Protein AF-A0A3E0PDV6-F1 (afdb_monomer)

Radius of gyration: 25.39 Å; Cα contacts (8 Å, |Δi|>4): 359; chains: 1; bounding box: 74×59×77 Å

Structure (mmCIF, N/CA/C/O backbone):
data_AF-A0A3E0PDV6-F1
#
_entry.id   AF-A0A3E0PDV6-F1
#
loop_
_atom_site.group_PDB
_atom_site.id
_atom_site.type_symbol
_atom_site.label_atom_id
_atom_site.label_alt_id
_atom_site.label_comp_id
_atom_site.label_asym_id
_atom_site.label_entity_id
_atom_site.label_seq_id
_atom_site.pdbx_PDB_ins_code
_atom_site.Cartn_x
_atom_site.Cartn_y
_atom_site.Cartn_z
_atom_site.occupancy
_atom_site.B_iso_or_equiv
_atom_site.auth_seq_id
_atom_site.auth_comp_id
_atom_site.auth_asym_id
_atom_site.auth_atom_id
_atom_site.pdbx_PDB_model_num
ATOM 1 N N . MET A 1 1 ? 24.363 -28.523 -44.053 1.00 37.50 1 MET A N 1
ATOM 2 C CA . MET A 1 1 ? 24.479 -27.066 -43.837 1.00 37.50 1 MET A CA 1
ATOM 3 C C . MET A 1 1 ? 23.211 -26.602 -43.142 1.00 37.50 1 MET A C 1
ATOM 5 O O . MET A 1 1 ? 22.196 -26.445 -43.802 1.00 37.50 1 MET A O 1
ATOM 9 N N . GLY A 1 2 ? 23.237 -26.510 -41.812 1.00 40.78 2 GLY A N 1
ATOM 10 C CA . GLY A 1 2 ? 22.148 -25.909 -41.043 1.00 40.78 2 GLY A CA 1
ATOM 11 C C . GLY A 1 2 ? 22.414 -24.416 -40.926 1.00 40.78 2 GLY A C 1
ATOM 12 O O . GLY A 1 2 ? 23.461 -24.029 -40.413 1.00 40.78 2 GLY A O 1
ATOM 13 N N . VAL A 1 3 ? 21.517 -23.587 -41.453 1.00 41.59 3 VAL A N 1
ATOM 14 C CA . VAL A 1 3 ? 21.602 -22.135 -41.288 1.00 41.59 3 VAL A CA 1
ATOM 15 C C . VAL A 1 3 ? 21.018 -21.798 -39.919 1.00 41.59 3 VAL A C 1
ATOM 17 O O . VAL A 1 3 ? 19.822 -21.957 -39.690 1.00 41.59 3 VAL A O 1
ATOM 20 N N . VAL A 1 4 ? 21.876 -21.353 -39.003 1.00 45.12 4 VAL A N 1
ATOM 21 C CA . VAL A 1 4 ? 21.478 -20.746 -37.729 1.00 45.12 4 VAL A CA 1
ATOM 22 C C . VAL A 1 4 ? 20.927 -19.351 -38.038 1.00 45.12 4 VAL A C 1
ATOM 24 O O . VAL A 1 4 ? 21.677 -18.383 -38.123 1.00 45.12 4 VAL A O 1
ATOM 27 N N . VAL A 1 5 ? 19.614 -19.245 -38.247 1.00 45.41 5 VAL A N 1
ATOM 28 C CA . VAL A 1 5 ? 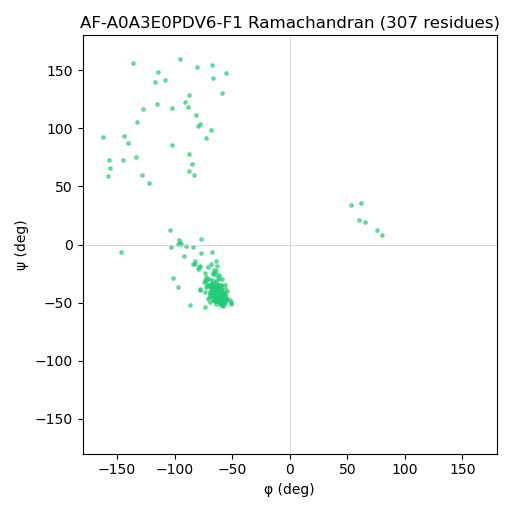18.889 -17.965 -38.275 1.00 45.41 5 VAL A CA 1
ATOM 29 C C . VAL A 1 5 ? 18.179 -17.822 -36.932 1.00 45.41 5 VAL A C 1
ATOM 31 O O . VAL A 1 5 ? 17.043 -18.249 -36.779 1.00 45.41 5 VAL A O 1
ATOM 34 N N . GLY A 1 6 ? 18.875 -17.299 -35.921 1.00 44.28 6 GLY A N 1
ATOM 35 C CA . GLY A 1 6 ? 18.289 -17.122 -34.582 1.00 44.28 6 GLY A CA 1
ATOM 36 C C . GLY A 1 6 ? 18.781 -15.910 -33.786 1.00 44.28 6 GLY A C 1
ATOM 37 O O . GLY A 1 6 ? 18.238 -15.635 -32.725 1.00 44.28 6 GLY A O 1
ATOM 38 N N . GLY A 1 7 ? 19.790 -15.169 -34.265 1.00 52.00 7 GLY A N 1
ATOM 39 C CA . GLY A 1 7 ? 20.396 -14.066 -33.500 1.00 52.00 7 GLY A CA 1
ATOM 40 C C . GLY A 1 7 ? 19.959 -12.651 -33.903 1.00 52.00 7 GLY A C 1
ATOM 41 O O . GLY A 1 7 ? 19.960 -11.751 -33.069 1.00 52.00 7 GLY A O 1
ATOM 42 N N . SER A 1 8 ? 19.584 -12.426 -35.167 1.00 56.41 8 SER A N 1
ATOM 43 C CA . SER A 1 8 ? 19.379 -11.069 -35.706 1.00 56.41 8 SER A CA 1
ATOM 44 C C . SER A 1 8 ? 18.046 -10.432 -35.299 1.00 56.41 8 SER A C 1
ATOM 46 O O . SER A 1 8 ? 18.023 -9.246 -34.975 1.00 56.41 8 SER A O 1
ATOM 48 N N . CYS A 1 9 ? 16.954 -11.203 -35.249 1.00 61.97 9 CYS A N 1
ATOM 49 C CA . CYS A 1 9 ? 15.646 -10.702 -34.806 1.00 61.97 9 CYS A CA 1
ATOM 50 C C . CYS A 1 9 ? 15.647 -10.328 -33.314 1.00 61.97 9 CYS A C 1
ATOM 52 O O . CYS A 1 9 ? 15.066 -9.317 -32.936 1.00 61.97 9 CYS A O 1
ATOM 54 N N . THR A 1 10 ? 16.363 -11.081 -32.476 1.00 76.12 10 THR A N 1
ATOM 55 C CA . THR A 1 10 ? 16.416 -10.855 -31.022 1.00 76.12 10 THR A CA 1
ATOM 56 C C . THR A 1 10 ? 17.161 -9.568 -30.658 1.00 76.12 10 THR A C 1
ATOM 58 O O . THR A 1 10 ? 16.714 -8.814 -29.795 1.00 76.12 10 THR A O 1
ATOM 61 N N . ILE A 1 11 ? 18.271 -9.268 -31.343 1.00 83.94 11 ILE A N 1
ATOM 62 C CA . ILE A 1 11 ? 19.031 -8.027 -31.119 1.00 83.94 11 ILE A CA 1
ATOM 63 C C . ILE A 1 11 ? 18.247 -6.816 -31.633 1.00 83.94 11 ILE A C 1
ATOM 65 O O . ILE A 1 11 ? 18.146 -5.816 -30.925 1.00 83.94 11 ILE A O 1
ATOM 69 N N . TYR A 1 12 ? 17.662 -6.911 -32.832 1.00 87.38 12 TYR A N 1
ATOM 70 C CA . TYR A 1 12 ? 16.844 -5.835 -33.394 1.00 87.38 12 TYR A CA 1
ATOM 71 C C . TYR A 1 12 ? 15.667 -5.482 -32.477 1.00 87.38 12 TYR A C 1
ATOM 73 O O . TYR A 1 12 ? 15.499 -4.314 -32.127 1.00 87.38 12 TYR A O 1
ATOM 81 N N . ASN A 1 13 ? 14.914 -6.486 -32.017 1.00 88.12 13 ASN A N 1
ATOM 82 C CA . ASN A 1 13 ? 13.779 -6.284 -31.118 1.00 88.12 13 ASN A CA 1
ATOM 83 C C . ASN A 1 13 ? 14.205 -5.592 -29.822 1.00 88.12 13 ASN A C 1
ATOM 85 O O . ASN A 1 13 ? 13.567 -4.631 -29.405 1.00 88.12 13 ASN A O 1
ATOM 89 N N . ARG A 1 14 ? 15.329 -6.007 -29.223 1.00 88.00 14 ARG A N 1
ATOM 90 C CA . ARG A 1 14 ? 15.852 -5.365 -28.009 1.00 88.00 14 ARG A CA 1
ATOM 91 C C . ARG A 1 14 ? 16.237 -3.902 -28.242 1.00 88.00 14 ARG A C 1
ATOM 93 O O . ARG A 1 14 ? 15.921 -3.046 -27.418 1.00 88.00 14 ARG A O 1
ATOM 100 N N . VAL A 1 15 ? 16.905 -3.602 -29.356 1.00 91.94 15 VAL A N 1
ATOM 101 C CA . VAL A 1 15 ? 17.292 -2.226 -29.708 1.00 91.94 15 VAL A CA 1
ATOM 102 C C . VAL A 1 15 ? 16.055 -1.353 -29.918 1.00 91.94 15 VAL A C 1
ATOM 104 O O . VAL A 1 15 ? 16.000 -0.238 -29.398 1.00 91.94 15 VAL A O 1
ATOM 107 N N . MET A 1 16 ? 15.044 -1.862 -30.623 1.00 94.25 16 MET A N 1
ATOM 108 C CA . MET A 1 16 ? 13.801 -1.130 -30.868 1.00 94.25 16 MET A CA 1
ATOM 109 C C . MET A 1 16 ? 12.968 -0.946 -29.596 1.00 94.25 16 MET A C 1
ATOM 111 O O . MET A 1 16 ? 12.490 0.163 -29.354 1.00 94.25 16 MET A O 1
ATOM 115 N N . ALA A 1 17 ? 12.865 -1.974 -28.746 1.00 93.69 17 ALA A N 1
ATOM 116 C CA . ALA A 1 17 ? 12.234 -1.878 -27.431 1.00 93.69 17 ALA A CA 1
ATOM 117 C C . ALA A 1 17 ? 12.893 -0.781 -26.590 1.00 93.69 17 ALA A C 1
ATOM 119 O O . ALA A 1 17 ? 12.213 0.110 -26.085 1.00 93.69 17 ALA A O 1
ATOM 120 N N . ARG A 1 18 ? 14.231 -0.779 -26.514 1.00 95.00 18 ARG A N 1
ATOM 121 C CA . ARG A 1 18 ? 14.989 0.235 -25.773 1.00 95.00 18 ARG A CA 1
ATOM 122 C C . ARG A 1 18 ? 14.792 1.637 -26.339 1.00 95.00 18 ARG A C 1
ATOM 124 O O . ARG A 1 18 ? 14.603 2.574 -25.569 1.00 95.00 18 ARG A O 1
ATOM 131 N N . LYS A 1 19 ? 14.829 1.792 -27.665 1.00 96.56 19 LYS A N 1
ATOM 132 C CA . LYS A 1 19 ? 14.595 3.085 -28.320 1.00 96.56 19 LYS A CA 1
ATOM 133 C C . LYS A 1 19 ? 13.218 3.637 -27.952 1.00 96.56 19 LYS A C 1
ATOM 135 O O . LYS A 1 19 ? 13.122 4.767 -27.486 1.00 96.56 19 LYS A O 1
ATOM 140 N N . ASN A 1 20 ? 12.174 2.828 -28.116 1.00 97.69 20 ASN A N 1
ATOM 141 C CA . ASN A 1 20 ? 10.807 3.236 -27.810 1.00 97.69 20 ASN A CA 1
ATOM 142 C C . ASN A 1 20 ? 10.592 3.493 -26.312 1.00 97.69 20 ASN A C 1
ATOM 144 O O . ASN A 1 20 ? 9.888 4.434 -25.961 1.00 97.69 20 ASN A O 1
ATOM 148 N N . LEU A 1 21 ? 11.239 2.723 -25.432 1.00 97.56 21 LEU A N 1
ATOM 149 C CA . LEU A 1 21 ? 11.242 2.973 -23.990 1.00 97.56 21 LEU A CA 1
ATOM 150 C C . LEU A 1 21 ? 11.830 4.351 -23.656 1.00 97.56 21 LEU A C 1
ATOM 152 O O . LEU A 1 21 ? 11.213 5.119 -22.922 1.00 97.56 21 LEU A O 1
ATOM 156 N N . VAL A 1 22 ? 13.006 4.676 -24.200 1.00 97.75 22 VAL A N 1
ATOM 157 C CA . VAL A 1 22 ? 13.684 5.957 -23.944 1.00 97.75 22 VAL A CA 1
ATOM 158 C C . VAL A 1 22 ? 12.878 7.128 -24.510 1.00 97.75 22 VAL A C 1
ATOM 160 O O . VAL A 1 22 ? 12.626 8.103 -23.800 1.00 97.75 22 VAL A O 1
ATOM 163 N N . ASP A 1 23 ? 12.429 7.023 -25.763 1.00 98.31 23 ASP A N 1
ATOM 164 C CA . ASP A 1 23 ? 11.598 8.048 -26.399 1.00 98.31 23 ASP A CA 1
ATOM 165 C C . ASP A 1 23 ? 10.274 8.239 -25.636 1.00 98.31 23 ASP A C 1
ATOM 167 O O . ASP A 1 23 ? 9.838 9.373 -25.421 1.00 98.31 23 ASP A O 1
ATOM 171 N N . GLY A 1 24 ? 9.655 7.142 -25.186 1.00 98.31 24 GLY A N 1
ATOM 172 C CA . GLY A 1 24 ? 8.423 7.156 -24.402 1.00 98.31 24 GLY A CA 1
ATOM 173 C C . GLY A 1 24 ? 8.609 7.809 -23.036 1.00 98.31 24 GLY A C 1
ATOM 174 O O . GLY A 1 24 ? 7.780 8.622 -22.632 1.00 98.31 24 GLY A O 1
ATOM 175 N N . ALA A 1 25 ? 9.716 7.523 -22.343 1.00 97.94 25 ALA A N 1
ATOM 176 C CA . ALA A 1 25 ? 10.038 8.132 -21.053 1.00 97.94 25 ALA A CA 1
ATOM 177 C C . ALA A 1 25 ? 10.212 9.652 -21.169 1.00 97.94 25 ALA A C 1
ATOM 179 O O . ALA A 1 25 ? 9.686 10.398 -20.342 1.00 97.94 25 ALA A O 1
ATOM 180 N N . ARG A 1 26 ? 10.871 10.123 -22.236 1.00 98.25 26 ARG A N 1
ATOM 181 C CA . ARG A 1 26 ? 10.959 11.557 -22.541 1.00 98.25 26 ARG A CA 1
ATOM 182 C C . ARG A 1 26 ? 9.573 12.168 -22.764 1.00 98.25 26 ARG A C 1
ATOM 184 O O . ARG A 1 26 ? 9.232 13.139 -22.097 1.00 98.25 26 ARG A O 1
ATOM 191 N N . ALA A 1 27 ? 8.752 11.565 -23.626 1.00 98.31 27 ALA A N 1
ATOM 192 C CA . ALA A 1 27 ? 7.394 12.047 -23.889 1.00 98.31 27 ALA A CA 1
ATOM 193 C C . ALA A 1 27 ? 6.522 12.072 -22.617 1.00 98.31 27 ALA A C 1
ATOM 195 O O . ALA A 1 27 ? 5.747 13.006 -22.412 1.00 98.31 27 ALA A O 1
ATOM 196 N N . TYR A 1 28 ? 6.663 11.075 -21.737 1.00 97.44 28 TYR A N 1
ATOM 197 C CA . TYR A 1 28 ? 5.969 11.023 -20.449 1.00 97.44 28 TYR A CA 1
ATOM 198 C C . TYR A 1 28 ? 6.382 12.184 -19.535 1.00 97.44 28 TYR A C 1
ATOM 200 O O . TYR A 1 28 ? 5.516 12.870 -18.990 1.00 97.44 28 TYR A O 1
ATOM 208 N N . ASN A 1 29 ? 7.686 12.449 -19.411 1.00 95.69 29 ASN A N 1
ATOM 209 C CA . ASN A 1 29 ? 8.211 13.562 -18.612 1.00 95.69 29 ASN A CA 1
ATOM 210 C C . ASN A 1 29 ? 7.753 14.927 -19.153 1.00 95.69 29 ASN A C 1
ATOM 212 O O . ASN A 1 29 ? 7.438 15.830 -18.382 1.00 95.69 29 ASN A O 1
ATOM 216 N N . GLU A 1 30 ? 7.620 15.048 -20.475 1.00 97.00 30 GLU A N 1
ATOM 217 C CA . GLU A 1 30 ? 7.056 16.216 -21.165 1.00 97.00 30 GLU A CA 1
ATOM 218 C C . GLU A 1 30 ? 5.514 16.284 -21.101 1.00 97.00 30 GLU A C 1
ATOM 220 O O . GLU A 1 30 ? 4.901 17.164 -21.706 1.00 97.00 30 GLU A O 1
ATOM 225 N N . ARG A 1 31 ? 4.862 15.370 -20.364 1.00 95.25 31 ARG A N 1
ATOM 226 C CA . ARG A 1 31 ? 3.397 15.246 -20.213 1.00 95.25 31 ARG A CA 1
ATOM 227 C C . ARG A 1 31 ? 2.645 14.998 -21.525 1.00 95.25 31 ARG A C 1
ATOM 229 O O . ARG A 1 31 ? 1.431 15.196 -21.602 1.00 95.25 31 ARG A O 1
ATOM 236 N N . GLN A 1 32 ? 3.328 14.502 -22.551 1.00 97.31 32 GLN A N 1
ATOM 237 C CA . GLN A 1 32 ? 2.734 14.089 -23.822 1.00 97.31 32 GLN A CA 1
ATOM 238 C C . GLN A 1 32 ? 2.182 12.660 -23.713 1.00 97.31 32 GLN A C 1
ATOM 240 O O . GLN A 1 32 ? 2.605 11.756 -24.433 1.00 97.31 32 GLN A O 1
ATOM 245 N N . PHE A 1 33 ? 1.227 12.436 -22.802 1.00 96.25 33 PHE A N 1
ATOM 246 C CA . PHE A 1 33 ? 0.728 11.092 -22.478 1.00 96.25 33 PHE A CA 1
ATOM 247 C C . PHE A 1 33 ? 0.228 10.279 -23.685 1.00 96.25 33 PHE A C 1
ATOM 249 O O . PHE A 1 33 ? 0.565 9.099 -23.744 1.00 96.25 33 PHE A O 1
ATOM 256 N N . PRO A 1 34 ? -0.484 10.850 -24.682 1.00 97.12 34 PRO A N 1
ATOM 257 C CA . PRO A 1 34 ? -0.856 10.092 -25.878 1.00 97.12 34 PRO A CA 1
ATOM 258 C C . PRO A 1 34 ? 0.357 9.575 -26.660 1.00 97.12 34 PRO A C 1
ATOM 260 O O . PRO A 1 34 ? 0.349 8.440 -27.130 1.00 97.12 34 PRO A O 1
ATOM 263 N N . LYS A 1 35 ? 1.421 10.385 -26.767 1.00 98.25 35 LYS A N 1
ATOM 264 C CA . LYS A 1 35 ? 2.636 9.983 -27.481 1.00 98.25 35 LYS A CA 1
ATOM 265 C C . LYS A 1 35 ? 3.446 8.964 -26.687 1.00 98.25 35 LYS A C 1
ATOM 267 O O . LYS A 1 35 ? 3.943 7.998 -27.259 1.00 98.25 35 LYS A O 1
ATOM 272 N N . ALA A 1 36 ? 3.551 9.166 -25.376 1.00 98.56 36 ALA A N 1
ATOM 273 C CA . ALA A 1 36 ? 4.186 8.217 -24.472 1.00 98.56 36 ALA A CA 1
ATOM 274 C C . ALA A 1 36 ? 3.491 6.848 -24.527 1.00 98.56 36 ALA A C 1
ATOM 276 O O . ALA A 1 36 ? 4.163 5.829 -24.642 1.00 98.56 36 ALA A O 1
ATOM 277 N N . GLU A 1 37 ? 2.153 6.820 -24.528 1.00 98.38 37 GLU A N 1
ATOM 278 C CA . GLU A 1 37 ? 1.373 5.584 -24.627 1.00 98.38 37 GLU A CA 1
ATOM 279 C C . GLU A 1 37 ? 1.677 4.829 -25.927 1.00 98.38 37 GLU A C 1
ATOM 281 O O . GLU A 1 37 ? 1.984 3.640 -25.875 1.00 98.38 37 GLU A O 1
ATOM 286 N N . GLU A 1 38 ? 1.653 5.510 -27.079 1.00 98.50 38 GLU A N 1
ATOM 287 C CA . GLU A 1 38 ? 2.002 4.922 -28.383 1.00 98.50 38 GLU A CA 1
ATOM 288 C C . GLU A 1 38 ? 3.401 4.283 -28.355 1.00 98.50 38 GLU A C 1
ATOM 290 O O . GLU A 1 38 ? 3.579 3.137 -28.768 1.00 98.50 38 GLU A O 1
ATOM 295 N N . LEU A 1 39 ? 4.387 5.004 -27.815 1.00 98.62 39 LEU A N 1
ATOM 296 C CA . LEU A 1 39 ? 5.772 4.545 -27.737 1.00 98.62 39 LEU A CA 1
ATOM 297 C C . LEU A 1 39 ? 5.932 3.356 -26.786 1.00 98.62 39 LEU A C 1
ATOM 299 O O . LEU A 1 39 ? 6.580 2.375 -27.147 1.00 98.62 39 LEU A O 1
ATOM 303 N N . PHE A 1 40 ? 5.317 3.386 -25.603 1.00 98.56 40 PHE A N 1
ATOM 304 C CA . PHE A 1 40 ? 5.402 2.263 -24.671 1.00 98.56 40 PHE A CA 1
ATOM 305 C C . PHE A 1 40 ? 4.656 1.027 -25.176 1.00 98.56 40 PHE A C 1
ATOM 307 O O . PHE A 1 40 ? 5.159 -0.081 -25.000 1.00 98.56 40 PHE A O 1
ATOM 314 N N . ARG A 1 41 ? 3.517 1.182 -25.868 1.00 98.19 41 ARG A N 1
ATOM 315 C CA . ARG A 1 41 ? 2.853 0.060 -26.555 1.00 98.19 41 ARG A CA 1
ATOM 316 C C . ARG A 1 41 ? 3.774 -0.560 -27.599 1.00 98.19 41 ARG A C 1
ATOM 318 O O . ARG A 1 41 ? 3.998 -1.766 -27.558 1.00 98.19 41 ARG A O 1
ATOM 325 N N . ALA A 1 42 ? 4.383 0.265 -28.449 1.00 97.62 42 ALA A N 1
ATOM 326 C CA . ALA A 1 42 ? 5.337 -0.210 -29.443 1.00 97.62 42 ALA A CA 1
ATOM 327 C C . ALA A 1 42 ? 6.558 -0.890 -28.798 1.00 97.62 42 ALA A C 1
ATOM 329 O O . ALA A 1 42 ? 7.064 -1.867 -29.331 1.00 97.62 42 ALA A O 1
ATOM 330 N N . ALA A 1 43 ? 7.049 -0.407 -27.653 1.00 97.00 43 ALA A N 1
ATOM 331 C CA . ALA A 1 43 ? 8.137 -1.058 -26.920 1.00 97.00 43 ALA A CA 1
ATOM 332 C C . ALA A 1 43 ? 7.732 -2.445 -26.388 1.00 97.00 43 ALA A C 1
ATOM 334 O O . ALA A 1 43 ? 8.489 -3.403 -26.535 1.00 97.00 43 ALA A O 1
ATOM 335 N N . VAL A 1 44 ? 6.525 -2.558 -25.824 1.00 96.62 44 VAL A N 1
ATOM 336 C CA . VAL A 1 44 ? 5.959 -3.818 -25.317 1.00 96.62 44 VAL A CA 1
ATOM 337 C C . VAL A 1 44 ? 5.729 -4.837 -26.438 1.00 96.62 44 VAL A C 1
ATOM 339 O O . VAL A 1 44 ? 5.903 -6.030 -26.214 1.00 96.62 44 VAL A O 1
ATOM 342 N N . GLU A 1 45 ? 5.397 -4.409 -27.657 1.00 95.81 45 GLU A N 1
ATOM 343 C CA . GLU A 1 45 ? 5.227 -5.321 -28.798 1.00 95.81 45 GLU A CA 1
ATOM 344 C C . GLU A 1 45 ? 6.505 -6.096 -29.159 1.00 95.81 45 GLU A C 1
ATOM 346 O O . GLU A 1 45 ? 6.412 -7.237 -29.616 1.00 95.81 45 GLU A O 1
ATOM 351 N N . TYR A 1 46 ? 7.687 -5.517 -28.918 1.00 93.31 46 TYR A N 1
ATOM 352 C CA . TYR A 1 46 ? 8.974 -6.174 -29.169 1.00 93.31 46 TYR A CA 1
ATOM 353 C C . TYR A 1 46 ? 9.379 -7.182 -28.078 1.00 93.31 46 TYR A C 1
ATOM 355 O O . TYR A 1 46 ? 10.223 -8.040 -28.342 1.00 93.31 46 TYR A O 1
ATOM 363 N N . ASP A 1 47 ? 8.790 -7.094 -26.881 1.00 89.75 47 ASP A N 1
ATOM 364 C CA . ASP A 1 47 ? 9.000 -8.012 -25.752 1.00 89.75 47 ASP A CA 1
ATOM 365 C C . ASP A 1 47 ? 7.690 -8.201 -24.970 1.00 89.75 47 ASP A C 1
ATOM 367 O O . ASP A 1 47 ? 7.494 -7.687 -23.864 1.00 89.75 47 ASP A O 1
ATOM 371 N N . GLN A 1 48 ? 6.761 -8.938 -25.586 1.00 88.62 48 GLN A N 1
ATOM 372 C CA . GLN A 1 48 ? 5.411 -9.128 -25.054 1.00 88.62 48 GLN A CA 1
ATOM 373 C C . GLN A 1 48 ? 5.386 -9.908 -23.740 1.00 88.62 48 GLN A C 1
ATOM 375 O O . GLN A 1 48 ? 4.433 -9.776 -22.980 1.00 88.62 48 GLN A O 1
ATOM 380 N N . GLU A 1 49 ? 6.411 -10.691 -23.431 1.00 86.06 49 GLU A N 1
ATOM 381 C CA . GLU A 1 49 ? 6.471 -11.420 -22.161 1.00 86.06 49 GLU A CA 1
ATOM 382 C C . GLU A 1 49 ? 7.192 -10.613 -21.073 1.00 86.06 49 GLU A C 1
ATOM 384 O O . GLU A 1 49 ? 7.147 -10.977 -19.903 1.00 86.06 49 GLU A O 1
ATOM 389 N N . GLY A 1 50 ? 7.841 -9.494 -21.422 1.00 85.06 50 GLY A N 1
ATOM 390 C CA . GLY A 1 50 ? 8.689 -8.763 -20.483 1.00 85.06 50 GLY A CA 1
ATOM 391 C C . GLY A 1 50 ? 9.871 -9.614 -20.008 1.00 85.06 50 GLY A C 1
ATOM 392 O O . GLY A 1 50 ? 10.274 -9.544 -18.846 1.00 85.06 50 GLY A O 1
ATOM 393 N N . ALA A 1 51 ? 10.428 -10.451 -20.883 1.00 85.94 51 ALA A N 1
ATOM 394 C CA . ALA A 1 51 ? 11.550 -11.315 -20.527 1.00 85.94 51 ALA A CA 1
ATOM 395 C C . ALA A 1 51 ? 12.823 -10.494 -20.246 1.00 85.94 51 ALA A C 1
ATOM 397 O O . ALA A 1 51 ? 13.657 -10.864 -19.414 1.00 85.94 51 ALA A O 1
ATOM 398 N N . THR A 1 52 ? 12.963 -9.344 -20.905 1.00 89.50 52 THR A N 1
ATOM 399 C CA . THR A 1 52 ? 14.088 -8.420 -20.740 1.00 89.50 52 THR A CA 1
ATOM 400 C C . THR A 1 52 ? 13.774 -7.310 -19.741 1.00 89.50 52 THR A C 1
ATOM 402 O O . THR A 1 52 ? 12.614 -6.980 -19.482 1.00 89.50 52 THR A O 1
ATOM 405 N N . PHE A 1 53 ? 14.822 -6.686 -19.197 1.00 88.50 53 PHE A N 1
ATOM 406 C CA . PHE A 1 53 ? 14.674 -5.494 -18.360 1.00 88.50 53 PHE A CA 1
ATOM 407 C C . PHE A 1 53 ? 13.935 -4.377 -19.111 1.00 88.50 53 PHE A C 1
ATOM 409 O O . PHE A 1 53 ? 13.039 -3.739 -18.557 1.00 88.50 53 PHE A O 1
ATOM 416 N N . GLU A 1 54 ? 14.270 -4.174 -20.388 1.00 91.88 54 GLU A N 1
ATOM 417 C CA . GLU A 1 54 ? 13.632 -3.183 -21.247 1.00 91.88 54 GLU A CA 1
ATOM 418 C C . GLU A 1 54 ? 12.138 -3.480 -21.437 1.00 91.88 54 GLU A C 1
ATOM 420 O O . GLU A 1 54 ? 11.327 -2.560 -21.335 1.00 91.88 54 GLU A O 1
ATOM 425 N N . GLY A 1 55 ? 11.750 -4.743 -21.636 1.00 92.00 55 GLY A N 1
ATOM 426 C CA . GLY A 1 55 ? 10.350 -5.156 -21.754 1.00 92.00 55 GLY A CA 1
ATOM 427 C C . GLY A 1 55 ? 9.548 -4.951 -20.467 1.00 92.00 55 GLY A C 1
ATOM 428 O O . GLY A 1 55 ? 8.491 -4.316 -20.503 1.00 92.00 55 GLY A O 1
ATOM 429 N N . ARG A 1 56 ? 10.068 -5.400 -19.310 1.00 93.38 56 ARG A N 1
ATOM 430 C CA . ARG A 1 56 ? 9.413 -5.184 -17.997 1.00 93.38 56 ARG A CA 1
ATOM 431 C C . ARG A 1 56 ? 9.218 -3.708 -17.703 1.00 93.38 56 ARG A C 1
ATOM 433 O O . ARG A 1 56 ? 8.129 -3.276 -17.328 1.00 93.38 56 ARG A O 1
ATOM 440 N N . THR A 1 57 ? 10.274 -2.930 -17.918 1.00 95.12 57 THR A N 1
ATOM 441 C CA . THR A 1 57 ? 10.265 -1.489 -17.682 1.00 95.12 57 THR A CA 1
ATOM 442 C C . THR A 1 57 ? 9.280 -0.802 -18.624 1.00 95.12 57 THR A C 1
ATOM 444 O O . THR A 1 57 ? 8.438 -0.037 -18.164 1.00 95.12 57 THR A O 1
ATOM 447 N N . SER A 1 58 ? 9.286 -1.136 -19.918 1.00 97.12 58 SER A N 1
ATOM 448 C CA . SER A 1 58 ? 8.325 -0.598 -20.897 1.00 97.12 58 SER A CA 1
ATOM 449 C C . SER A 1 58 ? 6.881 -0.862 -20.496 1.00 97.12 58 SER A C 1
ATOM 451 O O . SER A 1 58 ? 6.049 0.040 -20.566 1.00 97.12 58 SER A O 1
ATOM 453 N N . ARG A 1 59 ? 6.589 -2.072 -20.011 1.00 97.38 59 ARG A N 1
ATOM 454 C CA . ARG A 1 59 ? 5.255 -2.431 -19.534 1.00 97.38 59 ARG A CA 1
ATOM 455 C C . ARG A 1 59 ? 4.845 -1.639 -18.292 1.00 97.38 59 ARG A C 1
ATOM 457 O O . ARG A 1 59 ? 3.733 -1.118 -18.237 1.00 97.38 59 ARG A O 1
ATOM 464 N N . LEU A 1 60 ? 5.750 -1.480 -17.327 1.00 97.94 60 LEU A N 1
ATOM 465 C CA . LEU A 1 60 ? 5.506 -0.649 -16.146 1.00 97.94 60 LEU A CA 1
ATOM 466 C C . LEU A 1 60 ? 5.230 0.815 -16.523 1.00 97.94 60 LEU A C 1
ATOM 468 O O . LEU A 1 60 ? 4.311 1.436 -15.985 1.00 97.94 60 LEU A O 1
ATOM 472 N N . PHE A 1 61 ? 5.995 1.373 -17.460 1.00 98.12 61 PHE A N 1
ATOM 473 C CA . PHE A 1 61 ? 5.781 2.737 -17.943 1.00 98.12 61 PHE A CA 1
ATOM 474 C C . PHE A 1 61 ? 4.490 2.886 -18.758 1.00 98.12 61 PHE A C 1
ATOM 476 O O . PHE A 1 61 ? 3.809 3.905 -18.620 1.00 98.12 61 PHE A O 1
ATOM 483 N N . LEU A 1 62 ? 4.095 1.870 -19.533 1.00 98.62 62 LEU A N 1
ATOM 484 C CA . LEU A 1 62 ? 2.781 1.827 -20.175 1.00 98.62 62 LEU A CA 1
ATOM 485 C C . LEU A 1 62 ? 1.664 1.899 -19.125 1.00 98.62 62 LEU A C 1
ATOM 487 O O . LEU A 1 62 ? 0.789 2.758 -19.224 1.00 98.62 62 LEU A O 1
ATOM 491 N N . ALA A 1 63 ? 1.732 1.061 -18.087 1.00 98.56 63 ALA A N 1
ATOM 492 C CA . ALA A 1 63 ? 0.754 1.048 -17.001 1.00 98.56 63 ALA A CA 1
ATOM 493 C C . ALA A 1 63 ? 0.660 2.410 -16.289 1.00 98.56 63 ALA A C 1
ATOM 495 O O . ALA A 1 63 ? -0.436 2.942 -16.104 1.00 98.56 63 ALA A O 1
ATOM 496 N N . ARG A 1 64 ? 1.808 3.028 -15.968 1.00 98.44 64 ARG A N 1
ATOM 497 C CA . ARG A 1 64 ? 1.877 4.379 -15.378 1.00 98.44 64 ARG A CA 1
ATOM 498 C C . ARG A 1 64 ? 1.272 5.442 -16.293 1.00 98.44 64 ARG A C 1
ATOM 500 O O . ARG A 1 64 ? 0.518 6.283 -15.822 1.00 98.44 64 ARG A O 1
ATOM 507 N N . THR A 1 65 ? 1.541 5.378 -17.595 1.00 98.62 65 THR A N 1
ATOM 508 C CA . THR A 1 65 ? 0.995 6.325 -18.581 1.00 98.62 65 THR A CA 1
ATOM 509 C C . THR A 1 65 ? -0.523 6.221 -18.689 1.00 98.62 65 THR A C 1
ATOM 511 O O . THR A 1 65 ? -1.213 7.240 -18.677 1.00 98.62 65 THR A O 1
ATOM 514 N N . LEU A 1 66 ? -1.055 4.997 -18.732 1.00 98.69 66 LEU A N 1
ATOM 515 C CA . LEU A 1 66 ? -2.496 4.743 -18.732 1.00 98.69 66 LEU A CA 1
ATOM 516 C C . LEU A 1 66 ? -3.146 5.247 -17.440 1.00 98.69 66 LEU A C 1
ATOM 518 O O . LEU A 1 66 ? -4.165 5.938 -17.490 1.00 98.69 66 LEU A O 1
ATOM 522 N N . HIS A 1 67 ? -2.513 4.986 -16.295 1.00 98.38 67 HIS A N 1
ATOM 523 C CA . HIS A 1 67 ? -2.954 5.493 -15.000 1.00 98.38 67 HIS A CA 1
ATOM 524 C C . HIS A 1 67 ? -2.965 7.031 -14.974 1.00 98.38 67 HIS A C 1
ATOM 526 O O . HIS A 1 67 ? -3.975 7.622 -14.598 1.00 98.38 67 HIS A O 1
ATOM 532 N N . SER A 1 68 ? -1.910 7.706 -15.440 1.00 97.50 68 SER A N 1
ATOM 533 C CA . SER A 1 68 ? -1.892 9.172 -15.566 1.00 97.50 68 SER A CA 1
ATOM 534 C C . SER A 1 68 ? -2.987 9.687 -16.503 1.00 97.50 68 SER A C 1
ATOM 536 O O . SER A 1 68 ? -3.628 10.694 -16.205 1.00 97.50 68 SER A O 1
ATOM 538 N N . GLY A 1 69 ? -3.252 8.976 -17.602 1.00 96.94 69 GLY A N 1
ATOM 539 C CA . GLY A 1 69 ? -4.354 9.277 -18.512 1.00 96.94 69 GLY A CA 1
ATOM 540 C C . GLY A 1 69 ? -5.722 9.223 -17.824 1.00 96.94 69 GLY A C 1
ATOM 541 O O . GLY A 1 69 ? -6.512 10.152 -17.978 1.00 96.94 69 GLY A O 1
ATOM 542 N N . TYR A 1 70 ? -5.976 8.186 -17.020 1.00 97.81 70 TYR A N 1
ATOM 543 C CA . TYR A 1 70 ? -7.177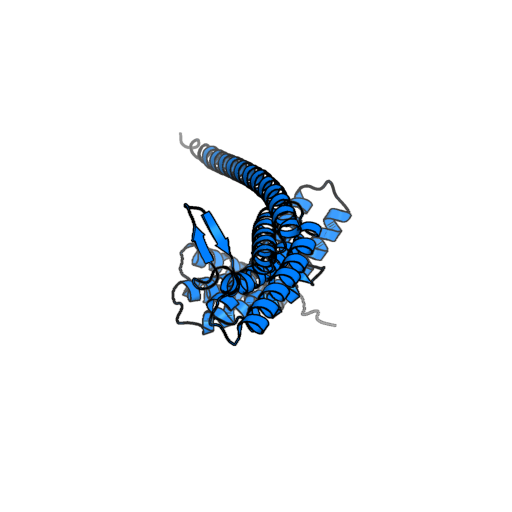 8.086 -16.185 1.00 97.81 70 TYR A CA 1
ATOM 544 C C . TYR A 1 70 ? -7.231 9.174 -15.105 1.00 97.81 70 TYR A C 1
ATOM 546 O O . TYR A 1 70 ? -8.276 9.773 -14.870 1.00 97.81 70 TYR A O 1
ATOM 554 N N . ALA A 1 71 ? -6.107 9.488 -14.458 1.00 96.44 71 ALA A N 1
ATOM 555 C CA . ALA A 1 71 ? -6.056 10.550 -13.458 1.00 96.44 71 ALA A CA 1
ATOM 556 C C . ALA A 1 71 ? -6.428 11.920 -14.055 1.00 96.44 71 ALA A C 1
ATOM 558 O O . ALA A 1 71 ? -7.103 12.706 -13.391 1.00 96.44 71 ALA A O 1
ATOM 559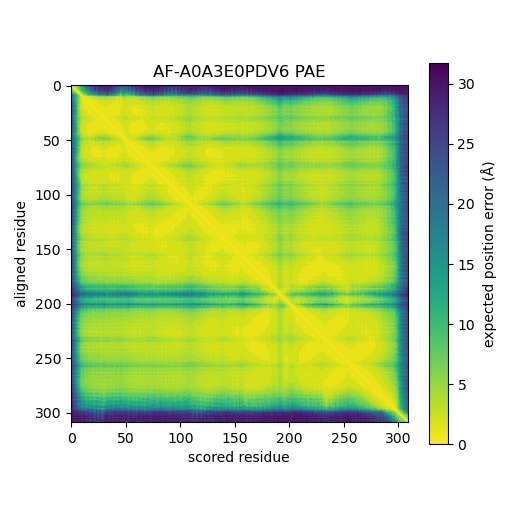 N N . GLY A 1 72 ? -6.039 12.177 -15.311 1.00 96.12 72 GLY A N 1
ATOM 560 C CA . GLY A 1 72 ? -6.426 13.372 -16.065 1.00 96.12 72 GLY A CA 1
ATOM 561 C C . GLY A 1 72 ? -7.881 13.376 -16.549 1.00 96.12 72 GLY A C 1
ATOM 562 O O . GLY A 1 72 ? -8.448 14.447 -16.749 1.00 96.12 72 GLY A O 1
ATOM 563 N N . ASN A 1 73 ? -8.506 12.205 -16.711 1.00 96.69 73 ASN A N 1
ATOM 564 C CA . ASN A 1 73 ? -9.920 12.065 -17.053 1.00 96.69 73 ASN A CA 1
ATOM 565 C C . ASN A 1 73 ? -10.545 10.851 -16.347 1.00 96.69 73 ASN A C 1
ATOM 567 O O . ASN A 1 73 ? -10.550 9.739 -16.877 1.00 96.69 73 ASN A O 1
ATOM 571 N N . ARG A 1 74 ? -11.141 11.083 -15.172 1.00 96.25 74 ARG A N 1
ATOM 572 C CA . ARG A 1 74 ? -11.729 10.026 -14.328 1.00 96.25 74 ARG A CA 1
ATOM 573 C C . ARG A 1 74 ? -12.971 9.350 -14.924 1.00 96.25 74 ARG A C 1
ATOM 575 O O . ARG A 1 74 ? -13.451 8.381 -14.353 1.00 96.25 74 ARG A O 1
ATOM 582 N N . GLN A 1 75 ? -13.490 9.837 -16.051 1.00 97.00 75 GLN A N 1
ATOM 583 C CA . GLN A 1 75 ? -14.570 9.165 -16.783 1.00 97.00 75 GLN A CA 1
ATOM 584 C C . GLN A 1 75 ? -14.043 8.069 -17.722 1.00 97.00 75 GLN A C 1
ATOM 586 O O . GLN A 1 75 ? -14.806 7.212 -18.156 1.00 97.00 75 GLN A O 1
ATOM 591 N N . ASP A 1 76 ? -12.744 8.072 -18.038 1.00 97.06 76 ASP A N 1
ATOM 592 C CA . ASP A 1 76 ? -12.113 7.070 -18.900 1.00 97.06 76 ASP A CA 1
ATOM 593 C C . ASP A 1 76 ? -11.705 5.833 -18.086 1.00 97.06 76 ASP A C 1
ATOM 595 O O . ASP A 1 76 ? -10.527 5.565 -17.834 1.00 97.06 76 ASP A O 1
ATOM 599 N N . THR A 1 77 ? -12.704 5.085 -17.618 1.00 97.75 77 THR A N 1
ATOM 600 C CA . THR A 1 77 ? -12.481 3.879 -16.807 1.00 97.75 77 THR A CA 1
ATOM 601 C C . THR A 1 77 ? -11.759 2.782 -17.590 1.00 97.75 77 THR A C 1
ATOM 603 O O . THR A 1 77 ? -11.027 1.995 -16.993 1.00 97.75 77 THR A O 1
ATOM 606 N N . ALA A 1 78 ? -11.867 2.774 -18.923 1.00 98.12 78 ALA A N 1
ATOM 607 C CA . ALA A 1 78 ? -11.139 1.847 -19.785 1.00 98.12 78 ALA A CA 1
ATOM 608 C C . ALA A 1 78 ? -9.616 2.003 -19.635 1.00 98.12 78 ALA A C 1
ATOM 610 O O . ALA A 1 78 ? -8.892 1.006 -19.610 1.00 98.12 78 ALA A O 1
ATOM 611 N N . LYS A 1 79 ? -9.108 3.233 -19.460 1.00 97.88 79 LYS A N 1
ATOM 612 C CA . LYS A 1 79 ? -7.685 3.452 -19.152 1.00 97.88 79 LYS A CA 1
ATOM 613 C C . LYS A 1 79 ? -7.279 2.919 -17.788 1.00 97.88 79 LYS A C 1
ATOM 615 O O . LYS A 1 79 ? -6.185 2.374 -17.668 1.00 97.88 79 LYS A O 1
ATOM 620 N N . ALA A 1 80 ? -8.133 3.050 -16.775 1.00 98.50 80 ALA A N 1
ATOM 621 C CA . ALA A 1 80 ? -7.864 2.486 -15.455 1.00 98.50 80 ALA A CA 1
ATOM 622 C C . ALA A 1 80 ? -7.785 0.952 -15.512 1.00 98.50 80 ALA A C 1
ATOM 624 O O . ALA A 1 80 ? -6.846 0.362 -14.984 1.00 98.50 80 ALA A O 1
ATOM 625 N N . GLU A 1 81 ? -8.727 0.313 -16.207 1.00 98.44 81 GLU A N 1
ATOM 626 C CA . GLU A 1 81 ? -8.751 -1.139 -16.402 1.00 98.44 81 GLU A CA 1
ATOM 627 C C . GLU A 1 81 ? -7.537 -1.629 -17.201 1.00 98.44 81 GLU A C 1
ATOM 629 O O . GLU A 1 81 ? -6.887 -2.598 -16.806 1.00 98.44 81 GLU A O 1
ATOM 634 N N . ALA A 1 82 ? -7.174 -0.927 -18.278 1.00 98.44 82 ALA A N 1
ATOM 635 C CA . ALA A 1 82 ? -5.967 -1.227 -19.040 1.00 98.44 82 ALA A CA 1
ATOM 636 C C . ALA A 1 82 ? -4.698 -1.045 -18.189 1.00 98.44 82 ALA A C 1
ATOM 638 O O . ALA A 1 82 ? -3.799 -1.879 -18.246 1.00 98.44 82 ALA A O 1
ATOM 639 N N . ALA A 1 83 ? -4.629 0.002 -17.359 1.00 98.75 83 ALA A N 1
ATOM 640 C CA . ALA A 1 83 ? -3.510 0.211 -16.445 1.00 98.75 83 ALA A CA 1
ATOM 641 C C . ALA A 1 83 ? -3.372 -0.946 -15.447 1.00 98.75 83 ALA A C 1
ATOM 643 O O . ALA A 1 83 ? -2.265 -1.446 -15.264 1.00 98.75 83 ALA A O 1
ATOM 644 N N . ILE A 1 84 ? -4.477 -1.408 -14.846 1.00 98.69 84 ILE A N 1
ATOM 645 C CA . ILE A 1 84 ? -4.481 -2.565 -13.934 1.00 98.69 84 ILE A CA 1
ATOM 646 C C . ILE A 1 84 ? -3.892 -3.798 -14.627 1.00 98.69 84 ILE A C 1
ATOM 648 O O . ILE A 1 84 ? -2.979 -4.417 -14.083 1.00 98.69 84 ILE A O 1
ATOM 652 N N . GLN A 1 85 ? -4.361 -4.125 -15.835 1.00 97.88 85 GLN A N 1
ATOM 653 C CA . GLN A 1 85 ? -3.873 -5.290 -16.582 1.00 97.88 85 GLN A CA 1
ATOM 654 C C . GLN A 1 85 ? -2.368 -5.206 -16.861 1.00 97.88 85 GLN A C 1
ATOM 656 O O . GLN A 1 85 ? -1.646 -6.194 -16.729 1.00 97.88 85 GLN A O 1
ATOM 661 N N . GLU A 1 86 ? -1.879 -4.027 -17.241 1.00 98.12 86 GLU A N 1
ATOM 662 C CA . GLU A 1 86 ? -0.465 -3.822 -17.549 1.00 98.12 86 GLU A CA 1
ATOM 663 C C . GLU A 1 86 ? 0.415 -3.827 -16.290 1.00 98.12 86 GLU A C 1
ATOM 665 O O . GLU A 1 86 ? 1.503 -4.403 -16.314 1.00 98.12 86 GLU A O 1
ATOM 670 N N . TYR A 1 87 ? -0.071 -3.290 -15.165 1.00 98.50 87 TYR A N 1
ATOM 671 C CA . TYR A 1 87 ? 0.598 -3.409 -13.868 1.00 98.50 87 TYR A CA 1
ATOM 672 C C . TYR A 1 87 ? 0.707 -4.863 -13.405 1.00 98.50 87 TYR A C 1
ATOM 674 O O . TYR A 1 87 ? 1.779 -5.275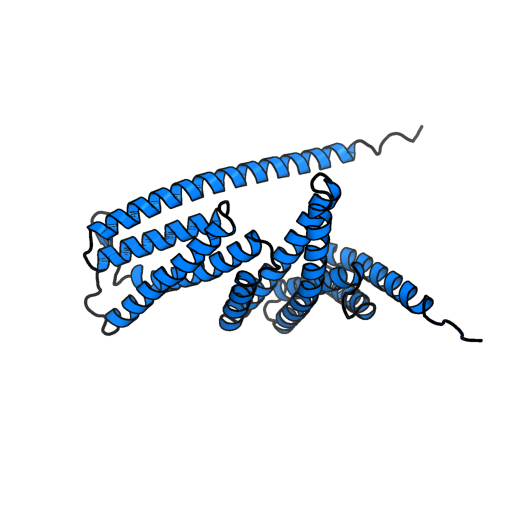 -12.973 1.00 98.50 87 TYR A O 1
ATOM 682 N N . GLN A 1 88 ? -0.373 -5.644 -13.509 1.00 96.69 88 GLN A N 1
ATOM 683 C CA . GLN A 1 88 ? -0.386 -7.051 -13.096 1.00 96.69 88 GLN A CA 1
ATOM 684 C C . GLN A 1 88 ? 0.620 -7.880 -13.899 1.00 96.69 88 GLN A C 1
ATOM 686 O O . GLN A 1 88 ? 1.442 -8.576 -13.318 1.00 96.69 88 GLN A O 1
ATOM 691 N N . LYS A 1 89 ? 0.638 -7.723 -15.226 1.00 95.44 89 LYS A N 1
ATOM 692 C CA . LYS A 1 89 ? 1.636 -8.378 -16.087 1.00 95.44 89 LYS A CA 1
ATOM 693 C C . LYS A 1 89 ? 3.068 -7.925 -15.784 1.00 95.44 89 LYS A C 1
ATOM 695 O O . LYS A 1 89 ? 4.000 -8.716 -15.875 1.00 95.44 89 LYS A O 1
ATOM 700 N N . ALA A 1 90 ? 3.275 -6.643 -15.465 1.00 96.31 90 ALA A N 1
ATOM 701 C CA . ALA A 1 90 ? 4.597 -6.152 -15.084 1.00 96.31 90 ALA A CA 1
ATOM 702 C C . ALA A 1 90 ? 5.059 -6.757 -13.748 1.00 96.31 90 ALA A C 1
ATOM 704 O O . ALA A 1 90 ? 6.240 -7.076 -13.609 1.00 96.31 90 ALA A O 1
ATOM 705 N N . LEU A 1 91 ? 4.140 -6.936 -12.791 1.00 96.62 91 LEU A N 1
ATOM 706 C CA . LEU A 1 91 ? 4.441 -7.457 -11.459 1.00 96.62 91 LEU A CA 1
ATOM 707 C C . LEU A 1 91 ? 5.158 -8.807 -11.521 1.00 96.62 91 LEU A C 1
ATOM 709 O O . LEU A 1 91 ? 6.183 -8.953 -10.864 1.00 96.62 91 LEU A O 1
ATOM 713 N N . ASP A 1 92 ? 4.678 -9.744 -12.340 1.00 92.62 92 ASP A N 1
ATOM 714 C CA . ASP A 1 92 ? 5.269 -11.084 -12.465 1.00 92.62 92 ASP A CA 1
ATOM 715 C C . ASP A 1 92 ? 6.763 -11.013 -12.803 1.00 92.62 92 ASP A C 1
ATOM 717 O O . ASP A 1 92 ? 7.607 -11.630 -12.148 1.00 92.62 92 ASP A O 1
ATOM 721 N N . GLY A 1 93 ? 7.111 -10.177 -13.782 1.00 92.50 93 GLY A N 1
ATOM 722 C CA . GLY A 1 93 ? 8.494 -9.965 -14.185 1.00 92.50 93 GLY A CA 1
ATOM 723 C C . GLY A 1 93 ? 9.346 -9.308 -13.094 1.00 92.50 93 GLY A C 1
ATOM 724 O O . GLY A 1 93 ? 10.498 -9.695 -12.901 1.00 92.50 93 GLY A O 1
ATOM 725 N N . PHE A 1 94 ? 8.804 -8.320 -12.378 1.00 96.19 94 PHE A N 1
ATOM 726 C CA . PHE A 1 94 ? 9.526 -7.646 -11.292 1.00 96.19 94 PHE A CA 1
ATOM 727 C C . PHE A 1 94 ? 9.678 -8.527 -10.045 1.00 96.19 94 PHE A C 1
ATOM 729 O O . PHE A 1 94 ? 10.683 -8.414 -9.352 1.00 96.19 94 PHE A O 1
ATOM 736 N N . VAL A 1 95 ? 8.746 -9.445 -9.782 1.00 96.31 95 VAL A N 1
ATOM 737 C CA . VAL A 1 95 ? 8.881 -10.444 -8.712 1.00 96.31 95 VAL A CA 1
ATOM 738 C C . VAL A 1 95 ? 9.987 -11.450 -9.039 1.00 96.31 95 VAL A C 1
ATOM 740 O O . VAL A 1 95 ? 10.769 -11.802 -8.157 1.00 96.31 95 VAL A O 1
ATOM 743 N N . LEU A 1 96 ? 10.108 -11.887 -10.297 1.00 93.69 96 LEU A N 1
ATOM 744 C CA . LEU A 1 96 ? 11.226 -12.737 -10.724 1.00 93.69 96 LEU A CA 1
ATOM 745 C C . LEU A 1 96 ? 12.576 -12.020 -10.579 1.00 93.69 96 LEU A C 1
ATOM 747 O O . LEU A 1 96 ? 13.532 -12.607 -10.072 1.00 93.69 96 LEU A O 1
ATOM 751 N N . ASP A 1 97 ? 12.640 -10.751 -10.984 1.00 94.19 97 ASP A N 1
ATOM 752 C CA . ASP A 1 97 ? 13.833 -9.911 -10.834 1.00 94.19 97 ASP A CA 1
ATOM 753 C C . ASP A 1 97 ? 14.224 -9.761 -9.355 1.00 94.19 97 ASP A C 1
ATOM 755 O O . ASP A 1 97 ? 15.363 -10.033 -8.978 1.00 94.19 97 ASP A O 1
ATOM 759 N N . LEU A 1 98 ? 13.245 -9.457 -8.498 1.00 96.81 98 LEU A N 1
ATOM 760 C CA . LEU A 1 98 ? 13.415 -9.357 -7.051 1.00 96.81 98 LEU A CA 1
ATOM 761 C C . LEU A 1 98 ? 13.989 -10.644 -6.441 1.00 96.81 98 LEU A C 1
ATOM 763 O O . LEU A 1 98 ? 14.915 -10.577 -5.633 1.00 96.81 98 LEU A O 1
ATOM 767 N N . LYS A 1 99 ? 13.488 -11.822 -6.837 1.00 96.56 99 LYS A N 1
ATOM 768 C CA . LYS A 1 99 ? 14.031 -13.112 -6.374 1.00 96.56 99 LYS A CA 1
ATOM 769 C C . LYS A 1 99 ? 15.505 -13.266 -6.740 1.00 96.56 99 LYS A C 1
ATOM 771 O O . LYS A 1 99 ? 16.316 -13.565 -5.866 1.00 96.56 99 LYS A O 1
ATOM 776 N N . ALA A 1 100 ? 15.860 -12.990 -7.993 1.00 96.12 100 ALA A N 1
ATOM 777 C CA . ALA A 1 100 ? 17.243 -13.076 -8.452 1.00 96.12 100 ALA A CA 1
ATOM 778 C C . ALA A 1 100 ? 18.163 -12.095 -7.701 1.00 96.12 100 ALA A C 1
ATOM 780 O O . ALA A 1 100 ? 19.274 -12.460 -7.312 1.00 96.12 100 ALA A O 1
ATOM 781 N N . LYS A 1 101 ? 17.702 -10.864 -7.438 1.00 97.25 101 LYS A N 1
ATOM 782 C CA . LYS A 1 101 ? 18.468 -9.875 -6.660 1.00 97.25 101 LYS A CA 1
ATOM 783 C C . LYS A 1 101 ? 18.644 -10.294 -5.199 1.00 97.25 101 LYS A C 1
ATOM 785 O O . LYS A 1 101 ? 19.738 -10.141 -4.660 1.00 97.25 101 LYS A O 1
ATOM 790 N N . ARG A 1 102 ? 17.626 -10.896 -4.571 1.00 97.38 102 ARG A N 1
ATOM 791 C CA . ARG A 1 102 ? 17.743 -11.463 -3.213 1.00 97.38 102 ARG A CA 1
ATOM 792 C C . ARG A 1 102 ? 18.789 -12.571 -3.141 1.00 97.38 102 ARG A C 1
ATOM 794 O O . ARG A 1 102 ? 19.598 -12.574 -2.219 1.00 97.38 102 ARG A O 1
ATOM 801 N N . GLU A 1 103 ? 18.803 -13.479 -4.114 1.00 97.44 103 GLU A N 1
ATOM 802 C CA . GLU A 1 103 ? 19.813 -14.542 -4.199 1.00 97.44 103 GLU A CA 1
ATOM 803 C C . GLU A 1 103 ? 21.227 -13.971 -4.388 1.00 97.44 103 GLU A C 1
ATOM 805 O O . GLU A 1 103 ? 22.164 -14.406 -3.718 1.00 97.44 103 GLU A O 1
ATOM 810 N N . ALA A 1 104 ? 21.379 -12.955 -5.244 1.00 97.56 104 ALA A N 1
ATOM 811 C CA . ALA A 1 104 ? 22.659 -12.290 -5.477 1.00 97.56 104 ALA A CA 1
ATOM 812 C C . ALA A 1 104 ? 23.198 -11.594 -4.213 1.00 97.56 104 ALA A C 1
ATOM 814 O O . ALA A 1 104 ? 24.367 -11.774 -3.867 1.00 97.56 104 ALA A O 1
ATOM 815 N N . VAL A 1 105 ? 22.348 -10.860 -3.484 1.00 97.88 105 VAL A N 1
ATOM 816 C CA . VAL A 1 105 ? 22.719 -10.233 -2.202 1.00 97.88 105 VAL A CA 1
ATOM 817 C C . VAL A 1 105 ? 23.020 -11.289 -1.138 1.00 97.88 105 VAL A C 1
ATOM 819 O O . VAL A 1 105 ? 23.974 -11.134 -0.383 1.00 97.88 105 VAL A O 1
ATOM 822 N N . ALA A 1 106 ? 22.268 -12.392 -1.081 1.00 97.38 106 ALA A N 1
ATOM 823 C CA . ALA A 1 106 ? 22.552 -13.482 -0.146 1.00 97.38 106 ALA A CA 1
ATOM 824 C C . ALA A 1 106 ? 23.924 -14.130 -0.407 1.00 97.38 106 ALA A C 1
ATOM 826 O O . ALA A 1 106 ? 24.617 -14.506 0.540 1.00 97.38 106 ALA A O 1
ATOM 827 N N . ALA A 1 107 ? 24.334 -14.230 -1.675 1.00 97.88 107 ALA A N 1
ATOM 828 C CA . ALA A 1 107 ? 25.658 -14.713 -2.054 1.00 97.88 107 ALA A CA 1
ATOM 829 C C . ALA A 1 107 ? 26.774 -13.706 -1.722 1.00 97.88 107 ALA A C 1
ATOM 831 O O . ALA A 1 107 ? 27.863 -14.126 -1.334 1.00 97.88 107 ALA A O 1
ATOM 832 N N . ASN A 1 108 ? 26.503 -12.397 -1.829 1.00 97.00 108 ASN A N 1
ATOM 833 C CA . ASN A 1 108 ? 27.473 -11.325 -1.575 1.00 97.00 108 ASN A CA 1
ATOM 834 C C . ASN A 1 108 ? 26.884 -10.195 -0.696 1.00 97.00 108 ASN A C 1
ATOM 836 O O . ASN A 1 108 ? 26.610 -9.103 -1.194 1.00 97.00 108 ASN A O 1
ATOM 840 N N . PRO A 1 109 ? 26.728 -10.394 0.629 1.00 95.19 109 PRO A N 1
ATOM 841 C CA . PRO A 1 109 ? 25.960 -9.470 1.478 1.00 95.19 109 PRO A CA 1
ATOM 842 C C . PRO A 1 109 ? 26.569 -8.077 1.683 1.00 95.19 109 PRO A C 1
ATOM 844 O O . PRO A 1 109 ? 25.878 -7.179 2.157 1.00 95.19 109 PRO A O 1
ATOM 847 N N . GLN A 1 110 ? 27.862 -7.917 1.389 1.00 96.31 110 GLN A N 1
ATOM 848 C CA . GLN A 1 110 ? 28.603 -6.657 1.541 1.00 96.31 110 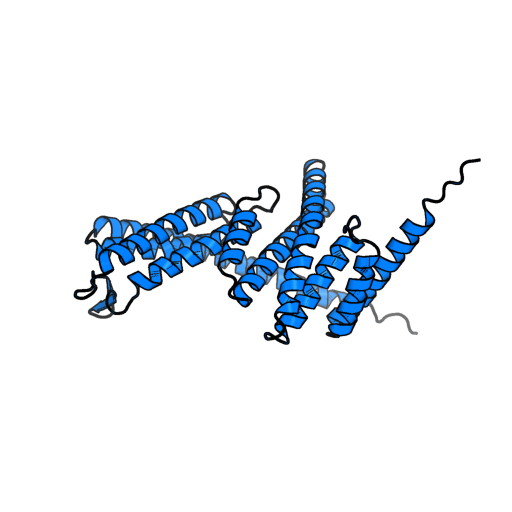GLN A CA 1
ATOM 849 C C . GLN A 1 110 ? 28.702 -5.866 0.231 1.00 96.31 110 GLN A C 1
ATOM 851 O O . GLN A 1 110 ? 29.341 -4.817 0.194 1.00 96.31 110 GLN A O 1
ATOM 856 N N . ASP A 1 111 ? 28.128 -6.386 -0.854 1.00 97.50 111 ASP A N 1
ATOM 857 C CA . ASP A 1 111 ? 28.101 -5.690 -2.131 1.00 97.50 111 ASP A CA 1
ATOM 858 C C . ASP A 1 111 ? 27.011 -4.609 -2.104 1.00 97.50 111 ASP A C 1
ATOM 860 O O . ASP A 1 111 ? 25.811 -4.883 -2.182 1.00 97.50 111 ASP A O 1
ATOM 864 N N . GLU A 1 112 ? 27.448 -3.362 -1.951 1.00 96.25 112 GLU A N 1
ATOM 865 C CA . GLU A 1 112 ? 26.567 -2.199 -1.868 1.00 96.25 112 GLU A CA 1
ATOM 866 C C . GLU A 1 112 ? 25.823 -1.912 -3.183 1.00 96.25 112 GLU A C 1
ATOM 868 O O . GLU A 1 112 ? 24.735 -1.337 -3.151 1.00 96.25 112 GLU A O 1
ATOM 873 N N . GLU A 1 113 ? 26.355 -2.320 -4.340 1.00 96.62 113 GLU A N 1
ATOM 874 C CA . GLU A 1 113 ? 25.658 -2.164 -5.622 1.00 96.62 113 GLU A CA 1
ATOM 875 C C . GLU A 1 113 ? 24.477 -3.135 -5.701 1.00 96.62 113 GLU A C 1
ATOM 877 O O . GLU A 1 113 ? 23.349 -2.712 -5.959 1.00 96.62 113 GLU A O 1
ATOM 882 N N . LEU A 1 114 ? 24.695 -4.409 -5.354 1.00 97.19 114 LEU A N 1
ATOM 883 C CA . LEU A 1 114 ? 23.622 -5.411 -5.313 1.00 97.19 114 LEU A CA 1
ATOM 884 C C . LEU A 1 114 ? 22.515 -5.039 -4.317 1.00 97.19 114 LEU A C 1
ATOM 886 O O . LEU A 1 114 ? 21.336 -5.286 -4.578 1.00 97.19 114 LEU A O 1
ATOM 890 N N . ARG A 1 115 ? 22.870 -4.416 -3.187 1.00 96.38 115 ARG A N 1
ATOM 891 C CA . ARG A 1 115 ? 21.896 -3.921 -2.201 1.00 96.38 115 ARG A CA 1
ATOM 892 C C . ARG A 1 115 ? 21.016 -2.806 -2.762 1.00 96.38 115 ARG A C 1
ATOM 894 O O . ARG A 1 115 ? 19.802 -2.860 -2.582 1.00 96.38 115 ARG A O 1
ATOM 901 N N . LYS A 1 116 ? 21.596 -1.847 -3.490 1.00 96.31 116 LYS A N 1
ATOM 902 C CA . LYS A 1 116 ? 20.836 -0.779 -4.166 1.00 96.31 116 LYS A CA 1
ATOM 903 C C . LYS A 1 116 ? 19.925 -1.327 -5.261 1.00 96.31 116 LYS A C 1
ATOM 905 O O . LYS A 1 116 ? 18.797 -0.864 -5.427 1.00 96.31 116 LYS A O 1
ATOM 910 N N . GLU A 1 117 ? 20.393 -2.318 -6.015 1.00 95.88 117 GLU A N 1
ATOM 911 C CA . GLU A 1 117 ? 19.567 -2.980 -7.026 1.00 95.88 117 GLU A CA 1
ATOM 912 C C . GLU A 1 117 ? 18.389 -3.736 -6.400 1.00 95.88 117 GLU A C 1
ATOM 914 O O . GLU A 1 117 ? 17.273 -3.659 -6.918 1.00 95.88 117 GLU A O 1
ATOM 919 N N . LEU A 1 118 ? 18.617 -4.431 -5.279 1.00 97.06 118 LEU A N 1
ATOM 920 C CA . LEU A 1 118 ? 17.560 -5.082 -4.508 1.00 97.06 118 LEU A CA 1
ATOM 921 C C . LEU A 1 118 ? 16.528 -4.057 -4.026 1.00 97.06 118 LEU A C 1
ATOM 923 O O . LEU A 1 118 ? 15.344 -4.224 -4.303 1.00 97.06 118 LEU A O 1
ATOM 927 N N . GLU A 1 119 ? 16.969 -2.973 -3.392 1.00 95.56 119 GLU A N 1
ATOM 928 C CA . GLU A 1 119 ? 16.087 -1.899 -2.926 1.00 95.56 119 GLU A CA 1
ATOM 929 C C . GLU A 1 119 ? 15.247 -1.311 -4.075 1.00 95.56 119 GLU A C 1
ATOM 931 O O . GLU A 1 119 ? 14.039 -1.099 -3.946 1.00 95.56 119 GLU A O 1
ATOM 936 N N . SER A 1 120 ? 15.851 -1.091 -5.247 1.00 95.38 120 SER A N 1
ATOM 937 C CA . SER A 1 120 ? 15.125 -0.635 -6.437 1.00 95.38 120 SER A CA 1
ATOM 938 C C . SER A 1 120 ? 14.055 -1.640 -6.885 1.00 95.38 120 SER A C 1
ATOM 940 O O . SER A 1 120 ? 12.928 -1.248 -7.210 1.00 95.38 120 SER A O 1
ATOM 942 N N . ALA A 1 121 ? 14.369 -2.939 -6.879 1.00 96.38 121 ALA A N 1
ATOM 943 C CA . ALA A 1 121 ? 13.417 -3.994 -7.215 1.00 96.38 121 ALA A CA 1
ATOM 944 C C . ALA A 1 121 ? 12.252 -4.055 -6.208 1.00 96.38 121 ALA A C 1
ATOM 946 O O . ALA A 1 121 ? 11.090 -4.123 -6.622 1.00 96.38 121 ALA A O 1
ATOM 947 N N . GLU A 1 122 ? 12.538 -3.948 -4.908 1.00 96.81 122 GLU A N 1
ATOM 948 C CA . GLU A 1 122 ? 11.531 -3.900 -3.840 1.00 96.81 122 GLU A CA 1
ATOM 949 C C . GLU A 1 122 ? 10.599 -2.694 -4.005 1.00 96.81 122 GLU A C 1
ATOM 951 O O . GLU A 1 122 ? 9.372 -2.843 -4.009 1.00 96.81 122 GLU A O 1
ATOM 956 N N . ASN A 1 123 ? 11.168 -1.517 -4.274 1.00 96.06 123 ASN A N 1
ATOM 957 C CA . ASN A 1 123 ? 10.419 -0.291 -4.532 1.00 96.06 123 ASN A CA 1
ATOM 958 C C . ASN A 1 123 ? 9.510 -0.396 -5.765 1.00 96.06 123 ASN A C 1
ATOM 960 O O . ASN A 1 123 ? 8.359 0.059 -5.734 1.00 96.06 123 ASN A O 1
ATOM 964 N N . ASN A 1 124 ? 9.989 -1.009 -6.851 1.00 96.12 124 ASN A N 1
ATOM 965 C CA . ASN A 1 124 ? 9.187 -1.215 -8.056 1.00 96.12 124 ASN A CA 1
ATOM 966 C C . ASN A 1 124 ? 7.992 -2.132 -7.782 1.00 96.12 124 ASN A C 1
ATOM 968 O O . ASN A 1 124 ? 6.858 -1.768 -8.102 1.00 96.12 124 ASN A O 1
ATOM 972 N N . VAL A 1 125 ? 8.222 -3.276 -7.133 1.00 98.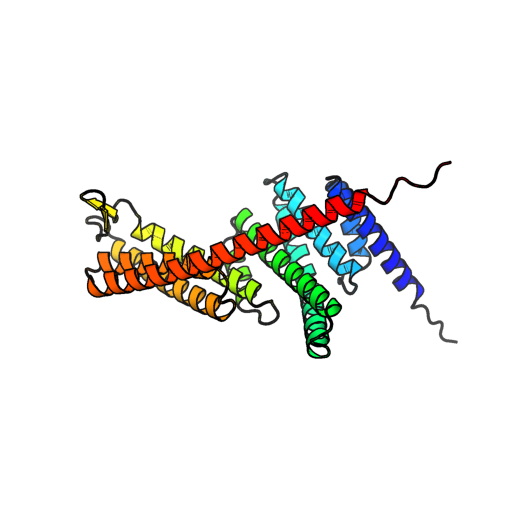12 125 VAL A N 1
ATOM 973 C CA . VAL A 1 125 ? 7.163 -4.219 -6.750 1.00 98.12 125 VAL A CA 1
ATOM 974 C C . VAL A 1 125 ? 6.140 -3.550 -5.826 1.00 98.12 125 VAL A C 1
ATOM 976 O O . VAL A 1 125 ? 4.938 -3.592 -6.101 1.00 98.12 125 VAL A O 1
ATOM 979 N N . GL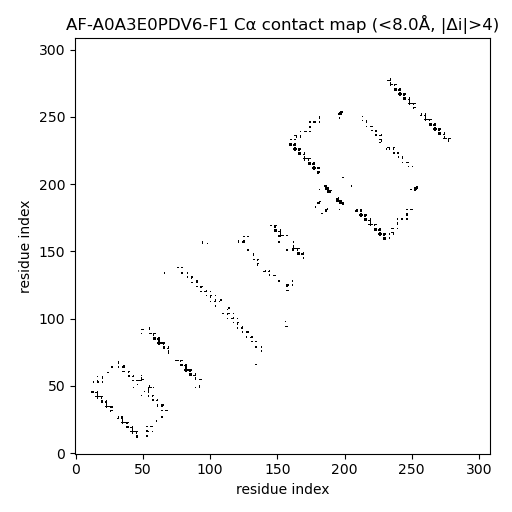Y A 1 126 ? 6.596 -2.853 -4.782 1.00 97.75 126 GLY A N 1
ATOM 980 C CA . GLY A 1 126 ? 5.715 -2.133 -3.863 1.00 97.75 126 GLY A CA 1
ATOM 981 C C . GLY A 1 126 ? 4.891 -1.040 -4.549 1.00 97.75 126 GLY A C 1
ATOM 982 O O . GLY A 1 126 ? 3.693 -0.901 -4.290 1.00 97.75 126 GLY A O 1
ATOM 983 N N . SER A 1 127 ? 5.498 -0.290 -5.474 1.00 97.62 127 SER A N 1
ATOM 984 C CA . SER A 1 127 ? 4.808 0.724 -6.281 1.00 97.62 127 SER A CA 1
ATOM 985 C C . SER A 1 127 ? 3.700 0.117 -7.146 1.00 97.62 127 SER A C 1
ATOM 987 O O . SER A 1 127 ? 2.604 0.681 -7.212 1.00 97.62 127 SER A O 1
ATOM 989 N N . ILE A 1 128 ? 3.952 -1.034 -7.777 1.00 98.62 128 ILE A N 1
ATOM 990 C CA . ILE A 1 128 ? 2.970 -1.738 -8.613 1.00 98.62 128 ILE A CA 1
ATOM 991 C C . ILE A 1 128 ? 1.780 -2.204 -7.768 1.00 98.62 128 ILE A C 1
ATOM 993 O O . ILE A 1 128 ? 0.637 -1.880 -8.096 1.00 98.62 128 ILE A O 1
ATOM 997 N N . VAL A 1 129 ? 2.042 -2.893 -6.650 1.00 98.69 129 VAL A N 1
ATOM 998 C CA . VAL A 1 129 ? 1.000 -3.415 -5.748 1.00 98.69 129 VAL A CA 1
ATOM 999 C C . VAL A 1 129 ? 0.074 -2.300 -5.263 1.00 98.69 129 VAL A C 1
ATOM 1001 O O . VAL A 1 129 ? -1.150 -2.423 -5.377 1.00 98.69 129 VAL A O 1
ATOM 1004 N N . ARG A 1 130 ? 0.646 -1.180 -4.799 1.00 98.38 130 ARG A N 1
ATOM 1005 C CA . ARG A 1 130 ? -0.126 -0.009 -4.350 1.00 98.38 130 ARG A CA 1
ATOM 1006 C C . ARG A 1 130 ? -0.909 0.652 -5.486 1.00 98.38 130 ARG A C 1
ATOM 1008 O O . ARG A 1 130 ? -2.034 1.096 -5.268 1.00 98.38 130 ARG A O 1
ATOM 1015 N N . SER A 1 131 ? -0.347 0.704 -6.696 1.00 98.62 131 SER A N 1
ATOM 1016 C CA . SER A 1 131 ? -1.011 1.316 -7.856 1.00 98.62 131 SER A CA 1
ATOM 1017 C C . SER A 1 131 ? -2.262 0.543 -8.272 1.00 98.62 131 SER A C 1
ATOM 1019 O O . SER A 1 131 ? -3.302 1.155 -8.504 1.00 98.62 131 SER A O 1
ATOM 1021 N N . VAL A 1 132 ? -2.191 -0.792 -8.311 1.00 98.81 132 VAL A N 1
ATOM 1022 C CA . VAL A 1 132 ? -3.353 -1.643 -8.622 1.00 98.81 132 VAL A CA 1
ATOM 1023 C C . VAL A 1 132 ? -4.434 -1.501 -7.551 1.00 98.81 132 VAL A C 1
ATOM 1025 O O . VAL A 1 132 ? -5.594 -1.270 -7.888 1.00 98.81 132 VAL A O 1
ATOM 1028 N N . ALA A 1 133 ? -4.055 -1.548 -6.268 1.00 98.31 133 ALA A N 1
ATOM 1029 C CA . ALA A 1 133 ? -4.993 -1.344 -5.166 1.00 98.31 133 ALA A CA 1
ATOM 1030 C C . ALA A 1 133 ? -5.705 0.020 -5.272 1.00 98.31 133 ALA A C 1
ATOM 1032 O O . ALA A 1 133 ? -6.933 0.088 -5.222 1.00 98.31 133 ALA A O 1
ATOM 1033 N N . SER A 1 134 ? -4.951 1.100 -5.503 1.00 98.12 134 SER A N 1
ATOM 1034 C CA . SER A 1 134 ? -5.516 2.444 -5.666 1.00 98.12 134 SER A CA 1
ATOM 1035 C C . SER A 1 134 ? -6.458 2.546 -6.869 1.00 98.12 134 SER A C 1
ATOM 1037 O O . SER A 1 134 ? -7.496 3.203 -6.786 1.00 98.12 134 SER A O 1
ATOM 1039 N N . LEU A 1 135 ? -6.139 1.892 -7.990 1.00 98.62 135 LEU A N 1
ATOM 1040 C CA . LEU A 1 135 ? -7.009 1.874 -9.165 1.00 98.62 135 LEU A CA 1
ATOM 1041 C C . LEU A 1 135 ? -8.331 1.152 -8.885 1.00 98.62 135 LEU A C 1
ATOM 1043 O O . LEU A 1 135 ? -9.377 1.690 -9.244 1.00 98.62 135 LEU A O 1
ATOM 1047 N N . TYR A 1 136 ? -8.316 0.011 -8.188 1.00 98.69 136 TYR A N 1
ATOM 1048 C CA . TYR A 1 136 ? -9.557 -0.657 -7.783 1.00 98.69 136 TYR A CA 1
ATOM 1049 C C . TYR A 1 136 ? -10.422 0.220 -6.872 1.00 98.69 136 TYR A C 1
ATOM 1051 O O . TYR A 1 136 ? -11.619 0.348 -7.125 1.00 98.69 136 TYR A O 1
ATOM 1059 N N . GLN A 1 137 ? -9.826 0.894 -5.882 1.00 97.00 137 GLN A N 1
ATOM 1060 C CA . GLN A 1 137 ? -10.555 1.834 -5.017 1.00 97.00 137 GLN A CA 1
ATOM 1061 C C . GLN A 1 137 ? -11.149 2.998 -5.814 1.00 97.00 137 GLN A C 1
ATOM 1063 O O . GLN A 1 137 ? -12.325 3.317 -5.676 1.00 97.00 137 GLN A O 1
ATOM 1068 N N . ASN A 1 138 ? -10.360 3.601 -6.707 1.00 97.31 138 ASN A N 1
ATOM 1069 C CA . ASN A 1 138 ? -10.815 4.711 -7.546 1.00 97.31 138 ASN A CA 1
ATOM 1070 C C . ASN A 1 138 ? -11.936 4.312 -8.518 1.00 97.31 138 ASN A C 1
ATOM 1072 O O . ASN A 1 138 ? -12.654 5.187 -8.991 1.00 97.31 138 ASN A O 1
ATOM 1076 N N . LEU A 1 139 ? -12.054 3.027 -8.855 1.00 97.88 139 LEU A N 1
ATOM 1077 C CA . LEU A 1 139 ? -13.134 2.477 -9.675 1.00 97.88 139 LEU A CA 1
ATOM 1078 C C . LEU A 1 139 ? -14.343 2.014 -8.844 1.00 97.88 139 LEU A C 1
ATOM 1080 O O . LEU A 1 139 ? -15.307 1.513 -9.419 1.00 97.88 139 LEU A O 1
ATOM 1084 N N . GLY A 1 140 ? -14.297 2.127 -7.511 1.00 96.88 140 GLY A N 1
ATOM 1085 C CA . GLY A 1 140 ? -15.321 1.580 -6.616 1.00 96.88 140 GLY A CA 1
ATOM 1086 C C . GLY A 1 140 ? -15.397 0.048 -6.633 1.00 96.88 140 GLY A C 1
ATOM 1087 O O . GLY A 1 140 ? -16.411 -0.526 -6.246 1.00 96.88 140 GLY A O 1
ATOM 1088 N N . GLN A 1 141 ? -14.347 -0.632 -7.104 1.00 97.75 141 GLN A N 1
ATOM 1089 C CA . GLN A 1 141 ? -14.274 -2.092 -7.198 1.00 97.75 141 GLN A CA 1
ATOM 1090 C C . GLN A 1 141 ? -13.744 -2.681 -5.884 1.00 97.75 141 GLN A C 1
ATOM 1092 O O . GLN A 1 141 ? -12.668 -3.277 -5.846 1.00 97.75 141 GLN A O 1
ATOM 1097 N N . GLU A 1 142 ? -14.502 -2.489 -4.804 1.00 96.56 142 GLU A N 1
ATOM 1098 C CA . GLU A 1 142 ? -14.114 -2.856 -3.433 1.00 96.56 142 GLU A CA 1
ATOM 1099 C C . GLU A 1 142 ? -13.801 -4.352 -3.275 1.00 96.56 142 GLU A C 1
ATOM 1101 O O . GLU A 1 142 ? -12.778 -4.695 -2.685 1.00 96.56 142 GLU A O 1
ATOM 1106 N N . ASP A 1 143 ? -14.592 -5.241 -3.887 1.00 97.44 143 ASP A N 1
ATOM 1107 C CA . ASP A 1 143 ? -14.344 -6.692 -3.838 1.00 97.44 143 ASP A CA 1
ATOM 1108 C C . ASP A 1 143 ? -12.985 -7.060 -4.449 1.00 97.44 143 ASP A C 1
ATOM 1110 O O . ASP A 1 143 ? -12.210 -7.825 -3.871 1.00 97.44 143 ASP A O 1
ATOM 1114 N N . LYS A 1 144 ? -12.653 -6.463 -5.602 1.00 98.44 144 LYS A N 1
ATOM 1115 C CA . LYS A 1 144 ? -11.370 -6.702 -6.275 1.00 98.44 144 LYS A CA 1
ATOM 1116 C C . LYS A 1 144 ? -10.209 -6.074 -5.521 1.00 98.44 144 LYS A C 1
ATOM 1118 O O . LYS A 1 144 ? -9.126 -6.651 -5.485 1.00 98.44 144 LYS A O 1
ATOM 1123 N N . TRP A 1 145 ? -10.420 -4.905 -4.915 1.00 98.50 145 TRP A N 1
ATOM 1124 C CA . TRP A 1 145 ? -9.433 -4.301 -4.028 1.00 98.50 145 TRP A CA 1
ATOM 1125 C C . TRP A 1 145 ? -9.127 -5.227 -2.845 1.00 98.50 145 TRP A C 1
ATOM 1127 O O . TRP A 1 145 ? -7.952 -5.456 -2.553 1.00 98.50 145 TRP A O 1
ATOM 1137 N N . ALA A 1 146 ? -10.153 -5.786 -2.198 1.00 97.69 146 ALA A N 1
ATOM 1138 C CA . ALA A 1 146 ? -9.993 -6.673 -1.051 1.00 97.69 146 ALA A CA 1
ATOM 1139 C C . ALA A 1 146 ? -9.276 -7.971 -1.447 1.00 97.69 146 ALA A C 1
ATOM 1141 O O . ALA A 1 146 ? -8.320 -8.375 -0.781 1.00 97.69 146 ALA A O 1
ATOM 1142 N N . GLU A 1 147 ? -9.680 -8.584 -2.563 1.00 98.31 147 GLU A N 1
ATOM 1143 C CA . GLU A 1 147 ? -9.024 -9.773 -3.110 1.00 98.31 147 GLU A CA 1
ATOM 1144 C C . GLU A 1 147 ? -7.547 -9.505 -3.426 1.00 98.31 147 GLU A C 1
ATOM 1146 O O . GLU A 1 147 ? -6.673 -10.220 -2.934 1.00 98.31 147 GLU A O 1
ATOM 1151 N N . TRP A 1 148 ? -7.255 -8.446 -4.186 1.00 98.44 148 TRP A N 1
ATOM 1152 C CA . TRP A 1 148 ? -5.892 -8.063 -4.553 1.00 98.44 148 TRP A CA 1
ATOM 1153 C C . TRP A 1 148 ? -5.013 -7.795 -3.331 1.00 98.44 148 TRP A C 1
ATOM 1155 O O . TRP A 1 148 ? -3.889 -8.286 -3.238 1.00 98.44 148 TRP A O 1
ATOM 1165 N N . THR A 1 149 ? -5.533 -7.031 -2.371 1.00 98.38 149 THR A N 1
ATOM 1166 C CA . THR A 1 149 ? -4.795 -6.648 -1.163 1.00 98.38 149 THR A CA 1
ATOM 1167 C C . THR A 1 149 ? -4.514 -7.867 -0.285 1.00 98.38 149 THR A C 1
ATOM 1169 O O . THR A 1 149 ? -3.411 -8.007 0.244 1.00 98.38 149 THR A O 1
ATOM 1172 N N . LYS A 1 150 ? -5.466 -8.802 -0.179 1.00 98.31 150 LYS A N 1
ATOM 1173 C CA . LYS A 1 150 ? -5.258 -10.072 0.524 1.00 98.31 150 LYS A CA 1
ATOM 1174 C C . LYS A 1 150 ? -4.222 -10.952 -0.177 1.00 98.31 150 LYS A C 1
ATOM 1176 O O . LYS A 1 150 ? -3.315 -11.449 0.482 1.00 98.31 150 LYS A O 1
ATOM 1181 N N . GLN A 1 151 ? -4.306 -11.095 -1.501 1.00 98.31 151 GLN A N 1
ATOM 1182 C CA . GLN A 1 151 ? -3.308 -11.834 -2.281 1.00 98.31 151 GLN A CA 1
ATOM 1183 C C . GLN A 1 151 ? -1.904 -11.247 -2.094 1.00 98.31 151 GLN A C 1
ATOM 1185 O O . GLN A 1 151 ? -0.950 -11.995 -1.895 1.00 98.31 151 GLN A O 1
ATOM 1190 N N . ALA A 1 152 ? -1.772 -9.918 -2.098 1.00 98.38 152 ALA A N 1
ATOM 1191 C CA . ALA A 1 152 ? -0.501 -9.254 -1.836 1.00 98.38 152 ALA A CA 1
ATOM 1192 C C . ALA A 1 152 ? 0.010 -9.518 -0.408 1.00 98.38 152 ALA A C 1
ATOM 1194 O O . ALA A 1 152 ? 1.179 -9.843 -0.234 1.00 98.38 152 ALA A O 1
ATOM 1195 N N . ALA A 1 153 ? -0.846 -9.444 0.613 1.00 98.50 153 ALA A N 1
ATOM 1196 C CA . ALA A 1 153 ? -0.467 -9.755 1.994 1.00 98.50 153 ALA A CA 1
ATOM 1197 C C . ALA A 1 153 ? 0.041 -11.204 2.169 1.00 98.50 153 ALA A C 1
ATOM 1199 O O . ALA A 1 153 ? 1.032 -11.449 2.872 1.00 98.50 153 ALA A O 1
ATOM 1200 N N . ASP A 1 154 ? -0.609 -12.159 1.500 1.00 98.00 154 ASP A N 1
ATOM 1201 C CA . ASP A 1 154 ? -0.315 -13.592 1.608 1.00 98.00 154 ASP A CA 1
ATOM 1202 C C . ASP A 1 154 ? 0.863 -14.043 0.717 1.00 98.00 154 ASP A C 1
ATOM 1204 O O . ASP A 1 154 ? 1.412 -15.129 0.914 1.00 98.00 154 ASP A O 1
ATOM 1208 N N . ASN A 1 155 ? 1.303 -13.217 -0.238 1.00 97.44 155 ASN A N 1
ATOM 1209 C CA . ASN A 1 155 ? 2.378 -13.569 -1.162 1.00 97.44 155 ASN A CA 1
ATOM 1210 C C . ASN A 1 155 ? 3.769 -13.400 -0.526 1.00 97.44 155 ASN A C 1
ATOM 1212 O O . ASN A 1 155 ? 4.313 -12.298 -0.463 1.00 97.44 155 ASN A O 1
ATOM 1216 N N . ALA A 1 156 ? 4.377 -14.516 -0.115 1.00 96.38 156 ALA A N 1
ATOM 1217 C CA . ALA A 1 156 ? 5.708 -14.558 0.496 1.00 96.38 156 ALA A CA 1
ATOM 1218 C C . ALA A 1 156 ? 6.857 -14.103 -0.427 1.00 96.38 156 ALA A C 1
ATOM 1220 O O . ALA A 1 156 ? 7.949 -13.825 0.066 1.00 96.38 156 ALA A O 1
ATOM 1221 N N . ASP A 1 157 ? 6.627 -13.998 -1.738 1.00 96.00 157 ASP A N 1
ATOM 1222 C CA . ASP A 1 157 ? 7.622 -13.476 -2.674 1.00 96.00 157 ASP A CA 1
ATOM 1223 C C . ASP A 1 157 ? 7.713 -11.943 -2.635 1.00 96.00 157 ASP A C 1
ATOM 1225 O O . ASP A 1 157 ? 8.719 -11.372 -3.065 1.00 96.00 157 ASP A O 1
ATOM 1229 N N . LEU A 1 158 ? 6.700 -11.259 -2.094 1.00 97.75 158 LEU A N 1
ATOM 1230 C CA . LEU A 1 158 ? 6.705 -9.806 -1.953 1.00 97.75 158 LEU A CA 1
ATOM 1231 C C . LEU A 1 158 ? 7.516 -9.354 -0.723 1.00 97.75 158 LEU A C 1
ATOM 1233 O O . LEU A 1 158 ? 7.634 -10.100 0.252 1.00 97.75 158 LEU A O 1
ATOM 1237 N N . PRO A 1 159 ? 8.090 -8.136 -0.746 1.00 97.62 159 PRO A N 1
ATOM 1238 C CA . PRO A 1 159 ? 8.765 -7.548 0.413 1.00 97.62 159 PRO A CA 1
ATOM 1239 C C . PRO A 1 159 ? 7.878 -7.484 1.666 1.00 97.62 159 PRO A C 1
ATOM 1241 O O . PRO A 1 159 ? 6.657 -7.327 1.569 1.00 97.62 159 PRO A O 1
ATOM 1244 N N . GLY A 1 160 ? 8.494 -7.620 2.845 1.00 97.56 160 GLY A N 1
ATOM 1245 C CA . GLY A 1 160 ? 7.784 -7.646 4.130 1.00 97.56 160 GLY A CA 1
ATOM 1246 C C . GLY A 1 160 ? 6.964 -6.380 4.378 1.00 97.56 160 GLY A C 1
ATOM 1247 O O . GLY A 1 160 ? 5.795 -6.476 4.742 1.00 97.56 160 GLY A O 1
ATOM 1248 N N . ASP A 1 161 ? 7.525 -5.215 4.062 1.00 96.44 161 ASP A N 1
ATOM 1249 C CA . ASP A 1 161 ? 6.872 -3.904 4.134 1.00 96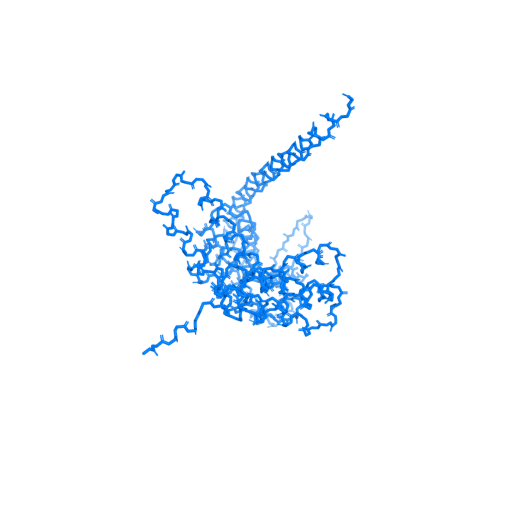.44 161 ASP A CA 1
ATOM 1250 C C . ASP A 1 161 ? 5.690 -3.786 3.153 1.00 96.44 161 ASP A C 1
ATOM 1252 O O . ASP A 1 161 ? 4.644 -3.226 3.484 1.00 96.44 161 ASP A O 1
ATOM 1256 N N . VAL A 1 162 ? 5.790 -4.355 1.947 1.00 98.25 162 VAL A N 1
ATOM 1257 C CA . VAL A 1 162 ? 4.688 -4.369 0.965 1.00 98.25 162 VAL A CA 1
ATOM 1258 C C . VAL A 1 162 ? 3.517 -5.211 1.475 1.00 98.25 162 VAL A C 1
ATOM 1260 O O . VAL A 1 162 ? 2.352 -4.805 1.372 1.00 98.25 162 VAL A O 1
ATOM 1263 N N . ARG A 1 163 ? 3.818 -6.368 2.068 1.00 98.69 163 ARG A N 1
ATOM 1264 C CA . ARG A 1 163 ? 2.822 -7.256 2.680 1.00 98.69 163 ARG A CA 1
ATOM 1265 C C . ARG A 1 163 ? 2.200 -6.620 3.924 1.00 98.69 163 ARG A C 1
ATOM 1267 O O . ARG A 1 163 ? 0.976 -6.619 4.054 1.00 98.69 163 ARG A O 1
ATOM 1274 N N . ALA A 1 164 ? 3.018 -6.014 4.786 1.00 98.62 164 ALA A N 1
ATOM 1275 C CA . ALA A 1 164 ? 2.574 -5.278 5.965 1.00 98.62 164 ALA A CA 1
ATOM 1276 C C . ALA A 1 164 ? 1.638 -4.125 5.583 1.00 98.62 164 ALA A C 1
ATOM 1278 O O . ALA A 1 164 ? 0.534 -4.032 6.111 1.00 98.62 164 ALA A O 1
ATOM 1279 N N . ASN A 1 165 ? 2.003 -3.310 4.591 1.00 98.19 165 ASN A N 1
ATOM 1280 C CA . ASN A 1 165 ? 1.153 -2.226 4.091 1.00 98.19 165 ASN A CA 1
ATOM 1281 C C . ASN A 1 165 ? -0.190 -2.728 3.534 1.00 98.19 165 ASN A C 1
ATOM 1283 O O . ASN A 1 165 ? -1.217 -2.069 3.701 1.00 98.19 165 ASN A O 1
ATOM 1287 N N . SER A 1 166 ? -0.207 -3.905 2.904 1.00 98.62 166 SER A N 1
ATOM 1288 C CA . SER A 1 166 ? -1.449 -4.529 2.429 1.00 98.62 166 SER A CA 1
ATOM 1289 C C . SER A 1 166 ? -2.354 -4.934 3.603 1.00 98.62 166 SER A C 1
ATOM 1291 O O . SER A 1 166 ? -3.548 -4.635 3.602 1.00 98.62 166 SER A O 1
ATOM 1293 N N . LEU A 1 167 ? -1.784 -5.526 4.658 1.00 98.81 167 LEU A N 1
ATOM 1294 C CA . LEU A 1 167 ? -2.505 -5.846 5.897 1.00 98.81 167 LEU A CA 1
ATOM 1295 C C . LEU A 1 167 ? -3.023 -4.594 6.615 1.00 98.81 167 LEU A C 1
ATOM 1297 O O . LEU A 1 167 ? -4.157 -4.594 7.089 1.00 98.81 167 LEU A O 1
ATOM 1301 N N . VAL A 1 168 ? -2.239 -3.512 6.645 1.00 98.69 168 VAL A N 1
ATOM 1302 C CA . VAL A 1 168 ? -2.680 -2.212 7.174 1.00 98.69 168 VAL A CA 1
ATOM 1303 C C . VAL A 1 168 ? -3.891 -1.689 6.398 1.00 98.69 168 VAL A C 1
ATOM 1305 O O . VAL A 1 168 ? -4.847 -1.214 7.006 1.00 98.69 168 VAL A O 1
ATOM 1308 N N . GLY A 1 169 ? -3.897 -1.821 5.068 1.00 98.00 169 GLY A N 1
ATOM 1309 C CA . GLY A 1 169 ? -5.044 -1.454 4.236 1.00 98.00 169 GLY A CA 1
ATOM 1310 C C . GLY A 1 169 ? -6.317 -2.237 4.577 1.00 98.00 169 GLY A C 1
ATOM 1311 O O . GLY A 1 169 ? -7.390 -1.642 4.674 1.00 98.00 169 GLY A O 1
ATOM 1312 N N . LEU A 1 170 ? -6.204 -3.551 4.808 1.00 98.50 170 LEU A N 1
ATOM 1313 C CA . LEU A 1 170 ? -7.328 -4.388 5.251 1.00 98.50 170 LEU A CA 1
ATOM 1314 C C . LEU A 1 170 ? -7.814 -3.968 6.643 1.00 98.50 170 LEU A C 1
ATOM 1316 O O . LEU A 1 170 ? -8.999 -3.708 6.832 1.00 98.50 170 LEU A O 1
ATOM 1320 N N . ALA A 1 171 ? -6.898 -3.799 7.596 1.00 98.62 171 ALA A N 1
ATOM 1321 C CA . ALA A 1 171 ? -7.223 -3.335 8.940 1.00 98.62 171 ALA A CA 1
ATOM 1322 C C . ALA A 1 171 ? -7.911 -1.964 8.965 1.00 98.62 171 ALA A C 1
ATOM 1324 O O . ALA A 1 171 ? -8.783 -1.729 9.797 1.00 98.62 171 ALA A O 1
ATOM 1325 N N . ALA A 1 172 ? -7.551 -1.062 8.051 1.00 98.25 172 ALA A N 1
ATOM 1326 C CA . ALA A 1 172 ? -8.201 0.235 7.924 1.00 98.25 172 ALA A CA 1
ATOM 1327 C C . ALA A 1 172 ? -9.690 0.113 7.559 1.00 98.25 172 ALA A C 1
ATOM 1329 O O . ALA A 1 172 ? -10.516 0.863 8.080 1.00 98.25 172 ALA A O 1
ATOM 1330 N N . LYS A 1 173 ? -10.055 -0.846 6.696 1.00 97.62 173 LYS A N 1
ATOM 1331 C CA . LYS A 1 173 ? -11.463 -1.123 6.368 1.00 97.62 173 LYS A CA 1
ATOM 1332 C C . LYS A 1 173 ? -12.213 -1.700 7.557 1.00 97.62 173 LYS A C 1
ATOM 1334 O O . LYS A 1 173 ? -13.322 -1.256 7.833 1.00 97.62 173 LYS A O 1
ATOM 1339 N N . GLU A 1 174 ? -11.583 -2.613 8.286 1.00 98.44 174 GLU A N 1
ATOM 1340 C CA . GLU A 1 174 ? -12.147 -3.184 9.510 1.00 98.44 174 GLU A CA 1
ATOM 1341 C C . GLU A 1 174 ? -12.353 -2.119 10.601 1.00 98.44 174 GLU A C 1
ATOM 1343 O O . GLU A 1 174 ? -13.388 -2.076 11.266 1.00 98.44 174 GLU A O 1
ATOM 1348 N N . TYR A 1 175 ? -11.406 -1.188 10.743 1.00 98.44 175 TYR A N 1
ATOM 1349 C CA . TYR A 1 175 ? -11.563 -0.031 11.621 1.00 98.44 175 TYR A CA 1
ATOM 1350 C C . TYR A 1 175 ? -12.764 0.834 11.214 1.00 98.44 175 TYR A C 1
ATOM 1352 O O . TYR A 1 175 ? -13.563 1.195 12.077 1.00 98.44 175 TYR A O 1
ATOM 1360 N N . ASN A 1 176 ? -12.912 1.150 9.922 1.00 97.19 176 ASN A N 1
ATOM 1361 C CA . ASN A 1 176 ? -14.038 1.952 9.436 1.00 97.19 176 ASN A CA 1
ATOM 1362 C C . ASN A 1 176 ? -15.378 1.237 9.663 1.00 97.19 176 ASN A C 1
ATOM 1364 O O . ASN A 1 176 ? -16.290 1.854 10.202 1.00 97.19 176 ASN A O 1
ATOM 1368 N N . CYS A 1 177 ? -15.459 -0.067 9.362 1.00 96.69 177 CYS A N 1
ATOM 1369 C CA . CYS A 1 177 ? -16.633 -0.899 9.651 1.00 96.69 177 CYS A CA 1
ATOM 1370 C C . CYS A 1 177 ? -17.077 -0.766 11.117 1.00 96.69 177 CYS A C 1
ATOM 1372 O O . CYS A 1 177 ? -18.248 -0.524 11.403 1.00 96.69 177 CYS A O 1
ATOM 1374 N N . ALA A 1 178 ? -16.136 -0.892 12.056 1.00 97.50 178 ALA A N 1
ATOM 1375 C CA . ALA A 1 178 ? -16.444 -0.757 13.473 1.00 97.50 178 ALA A CA 1
ATOM 1376 C C . ALA A 1 178 ? -16.836 0.679 13.852 1.00 97.50 178 ALA A C 1
ATOM 1378 O O . ALA A 1 178 ? -17.783 0.884 14.612 1.00 97.50 178 ALA A O 1
ATOM 1379 N N . ASN A 1 179 ? -16.118 1.673 13.321 1.00 96.88 179 ASN A N 1
ATOM 1380 C CA . ASN A 1 179 ? -16.337 3.080 13.640 1.00 96.88 179 ASN A CA 1
ATOM 1381 C C . ASN A 1 179 ? -17.706 3.588 13.167 1.00 96.88 179 ASN A C 1
ATOM 1383 O O . ASN A 1 179 ? -18.316 4.390 13.870 1.00 96.88 179 ASN A O 1
ATOM 1387 N N . ASP A 1 180 ? -18.198 3.109 12.024 1.00 95.81 180 ASP A N 1
ATOM 1388 C CA . ASP A 1 180 ? -19.515 3.479 11.491 1.00 95.81 180 ASP A CA 1
ATOM 1389 C C . ASP A 1 180 ? -20.651 3.130 12.468 1.00 95.81 180 ASP A C 1
ATOM 1391 O O . ASP A 1 180 ? -21.658 3.837 12.538 1.00 95.81 180 ASP A O 1
ATOM 1395 N N . VAL A 1 181 ? -20.463 2.085 13.280 1.00 95.62 181 VAL A N 1
ATOM 1396 C CA . VAL A 1 181 ? -21.407 1.682 14.329 1.00 95.62 181 VAL A CA 1
ATOM 1397 C C . VAL A 1 181 ? -21.137 2.443 15.630 1.00 95.62 181 VAL A C 1
ATOM 1399 O O . VAL A 1 181 ? -22.047 3.051 16.200 1.00 95.62 181 VAL A O 1
ATOM 1402 N N . THR A 1 182 ? -19.892 2.429 16.115 1.00 94.62 182 THR A N 1
ATOM 1403 C CA . THR A 1 182 ? -19.546 2.891 17.473 1.00 94.62 182 THR A CA 1
ATOM 1404 C C . THR A 1 182 ? -19.434 4.409 17.620 1.00 94.62 182 THR A C 1
ATOM 1406 O O . THR A 1 182 ? -19.531 4.907 18.738 1.00 94.62 182 THR A O 1
ATOM 1409 N N . ASP A 1 183 ? -19.219 5.157 16.534 1.00 92.88 183 ASP A N 1
ATOM 1410 C CA . ASP A 1 183 ? -19.102 6.626 16.543 1.00 92.88 183 ASP A CA 1
ATOM 1411 C C . ASP A 1 183 ? -20.371 7.319 16.011 1.00 92.88 183 ASP A C 1
ATOM 1413 O O . ASP A 1 183 ? -20.373 8.522 15.741 1.00 92.88 183 ASP A O 1
ATOM 1417 N N . SER A 1 184 ? -21.467 6.568 15.864 1.00 90.69 184 SER A N 1
ATOM 1418 C CA . SER A 1 184 ? -22.765 7.105 15.459 1.00 90.69 184 SER A CA 1
ATOM 1419 C C . SER A 1 184 ? -23.373 8.014 16.539 1.00 90.69 184 SER A C 1
ATOM 1421 O O . SER A 1 184 ? -23.092 7.892 17.734 1.00 90.69 184 SER A O 1
ATOM 1423 N N . LYS A 1 185 ? -24.239 8.947 16.122 1.00 89.25 185 LYS A N 1
ATOM 1424 C CA . LYS A 1 185 ? -24.857 9.944 17.021 1.00 89.25 185 LYS A CA 1
ATOM 1425 C C . LYS A 1 185 ? -25.730 9.324 18.112 1.00 89.25 185 LYS A C 1
ATOM 1427 O O . LYS A 1 185 ? -25.867 9.918 19.173 1.00 89.25 185 LYS A O 1
ATOM 1432 N N . ASP A 1 186 ? -26.301 8.154 17.846 1.00 89.25 186 ASP A N 1
ATOM 1433 C CA . ASP A 1 186 ? -27.174 7.458 18.793 1.00 89.25 186 ASP A CA 1
ATOM 1434 C C . ASP A 1 186 ? -26.376 6.658 19.837 1.00 89.25 186 ASP A C 1
ATOM 1436 O O . ASP A 1 186 ? -26.917 6.285 20.875 1.00 89.25 186 ASP A O 1
ATOM 1440 N N . VAL A 1 187 ? -25.086 6.413 19.574 1.00 91.69 187 VAL A N 1
ATOM 1441 C CA . VAL A 1 187 ? -24.164 5.708 20.478 1.00 91.69 187 VAL A CA 1
ATOM 1442 C C . VAL A 1 187 ? -23.330 6.689 21.298 1.00 91.69 187 VAL A C 1
ATOM 1444 O O . VAL A 1 187 ? -23.041 6.441 22.469 1.00 91.69 187 VAL A O 1
ATOM 1447 N N . LYS A 1 188 ? -22.931 7.811 20.696 1.00 92.62 188 LYS A N 1
ATOM 1448 C CA . LYS A 1 188 ? -21.991 8.776 21.270 1.00 92.62 188 LYS A CA 1
ATOM 1449 C C . LYS A 1 188 ? -22.705 10.004 21.820 1.00 92.62 188 LYS A C 1
ATOM 1451 O O . LYS A 1 188 ? -23.280 10.787 21.068 1.00 92.62 188 LYS A O 1
ATOM 1456 N N . THR A 1 189 ? -22.581 10.225 23.126 1.00 90.62 189 THR A N 1
ATOM 1457 C CA . THR A 1 189 ? -23.121 11.407 23.815 1.00 90.62 189 THR A CA 1
ATOM 1458 C C . THR A 1 189 ? -21.991 12.233 24.419 1.00 90.62 189 THR A C 1
ATOM 1460 O O . THR A 1 189 ? -21.036 11.683 24.957 1.00 90.62 189 THR A O 1
ATOM 1463 N N . GLU A 1 190 ? -22.085 13.559 24.342 1.00 90.00 190 GLU A N 1
ATOM 1464 C CA . GLU A 1 190 ? -21.155 14.461 25.025 1.00 90.00 190 GLU A CA 1
ATOM 1465 C C . GLU A 1 190 ? -21.692 14.815 26.419 1.00 90.00 190 GLU A C 1
ATOM 1467 O O . GLU A 1 190 ? -22.800 15.335 26.555 1.00 90.00 190 GLU A O 1
ATOM 1472 N N . VAL A 1 191 ? -20.903 14.534 27.454 1.00 87.94 191 VAL A N 1
ATOM 1473 C CA . VAL A 1 191 ? -21.201 14.812 28.861 1.00 87.94 191 VAL A CA 1
ATOM 1474 C C . VAL A 1 191 ? -20.023 15.587 29.442 1.00 87.94 191 VAL A C 1
ATOM 1476 O O . VAL A 1 191 ? -18.900 15.095 29.465 1.00 87.94 191 VAL A O 1
ATOM 1479 N N . GLU A 1 192 ? -20.262 16.829 29.870 1.00 86.62 192 GLU A N 1
ATOM 1480 C CA . GLU A 1 192 ? -19.245 17.695 30.499 1.00 86.62 192 GLU A CA 1
ATOM 1481 C C . GLU A 1 192 ? -17.948 17.864 29.671 1.00 86.62 192 GLU A C 1
ATOM 1483 O O . GLU A 1 192 ? -16.852 18.000 30.213 1.00 86.62 192 GLU A O 1
ATOM 1488 N N . GLY A 1 193 ? -18.067 17.874 28.337 1.00 84.69 193 GLY A N 1
ATOM 1489 C CA . GLY A 1 193 ? -16.932 18.004 27.414 1.00 84.69 193 GLY A CA 1
ATOM 1490 C C . GLY A 1 193 ? -16.156 16.703 27.168 1.00 84.69 193 GLY A C 1
ATOM 1491 O O . GLY A 1 193 ? -15.102 16.732 26.531 1.00 84.69 193 GLY A O 1
ATOM 1492 N N . ALA A 1 194 ? -16.660 15.564 27.654 1.00 85.75 194 ALA A N 1
ATOM 1493 C CA . ALA A 1 194 ? -16.150 14.228 27.368 1.00 85.75 194 ALA A CA 1
ATOM 1494 C C . ALA A 1 194 ? -17.181 13.404 26.581 1.00 85.75 194 ALA A C 1
ATOM 1496 O O . ALA A 1 194 ? -18.385 13.571 26.748 1.00 85.75 194 ALA A O 1
ATOM 1497 N N . PHE A 1 195 ? -16.713 12.496 25.723 1.00 91.19 195 PHE A N 1
ATOM 1498 C CA . PHE A 1 195 ? -17.598 11.560 25.029 1.00 91.19 195 PHE A CA 1
ATOM 1499 C C . PHE A 1 195 ? -17.817 10.300 25.867 1.00 91.19 195 PHE A C 1
ATOM 1501 O O . PHE A 1 195 ? -16.850 9.655 26.274 1.00 91.19 195 PHE A O 1
ATOM 1508 N N . GLU A 1 196 ? -19.083 9.945 26.062 1.00 91.00 196 GLU A N 1
ATOM 1509 C CA . GLU A 1 196 ? -19.533 8.660 26.590 1.00 91.00 196 GLU A CA 1
ATOM 1510 C C . GLU A 1 196 ? -20.181 7.845 25.467 1.00 91.00 196 GLU A C 1
ATOM 1512 O O . GLU A 1 196 ? -20.908 8.388 24.628 1.00 91.00 196 GLU A O 1
ATOM 1517 N N . PHE A 1 197 ? -19.941 6.535 25.469 1.00 93.69 197 PHE A N 1
ATOM 1518 C CA . PHE A 1 197 ? -20.456 5.613 24.455 1.00 93.69 197 PHE A CA 1
ATOM 1519 C C . PHE A 1 197 ? -21.429 4.622 25.096 1.00 93.69 197 PHE A C 1
ATOM 1521 O O . PHE A 1 197 ? -21.062 3.907 26.026 1.00 93.69 197 PHE A O 1
ATOM 1528 N N . LYS A 1 198 ? -22.681 4.581 24.631 1.00 93.25 198 LYS A N 1
ATOM 1529 C CA . LYS A 1 198 ? -23.749 3.757 25.219 1.00 93.25 198 LYS A CA 1
ATOM 1530 C C . LYS A 1 198 ? -24.560 3.048 24.143 1.00 93.25 198 LYS A C 1
ATOM 1532 O O . LYS A 1 198 ? -24.628 3.493 23.003 1.00 93.25 198 LYS A O 1
ATOM 1537 N N . LYS A 1 199 ? -25.201 1.939 24.520 1.00 92.88 199 LYS A N 1
ATOM 1538 C CA . LYS A 1 199 ? -26.178 1.261 23.659 1.00 92.88 199 LYS A CA 1
ATOM 1539 C C . LYS A 1 199 ? -27.318 2.244 23.322 1.00 92.88 199 LYS A C 1
ATOM 1541 O O . LYS A 1 199 ? -27.863 2.838 24.255 1.00 92.88 199 LYS A O 1
ATOM 1546 N N . PRO A 1 200 ? -27.701 2.399 22.043 1.00 92.25 200 PRO A N 1
ATOM 1547 C CA . PRO A 1 200 ? -28.812 3.255 21.649 1.00 92.25 200 PRO A CA 1
ATOM 1548 C C . PRO A 1 200 ? -30.140 2.694 22.170 1.00 92.25 200 PRO A C 1
ATOM 1550 O O . PRO A 1 200 ? -30.355 1.481 22.179 1.00 92.25 200 PRO A O 1
ATOM 1553 N N . GLU A 1 201 ? -31.050 3.579 22.581 1.00 86.88 201 GLU A N 1
ATOM 1554 C CA . GLU A 1 201 ? -32.349 3.182 23.149 1.00 86.88 201 GLU A CA 1
ATOM 1555 C C . GLU A 1 201 ? -33.319 2.625 22.093 1.00 86.88 201 GLU A C 1
ATOM 1557 O O . GLU A 1 201 ? -34.119 1.746 22.401 1.00 86.88 201 GLU A O 1
ATOM 1562 N N . ASN A 1 202 ? -33.233 3.102 20.844 1.00 83.88 202 ASN A N 1
ATOM 1563 C CA . ASN A 1 202 ? -34.208 2.821 19.783 1.00 83.88 202 ASN A CA 1
ATOM 1564 C C . ASN A 1 202 ? -33.541 2.314 18.493 1.00 83.88 202 ASN A C 1
ATOM 1566 O O . ASN A 1 202 ? -33.669 2.931 17.437 1.00 83.88 202 ASN A O 1
ATOM 1570 N N . ASN A 1 203 ? -32.825 1.190 18.569 1.00 87.81 203 ASN A N 1
ATOM 1571 C CA . ASN A 1 203 ? -32.289 0.507 17.388 1.00 87.81 203 ASN A CA 1
ATOM 1572 C C . ASN A 1 203 ? -32.584 -1.002 17.458 1.00 87.81 203 ASN A C 1
ATOM 1574 O O . ASN A 1 203 ? -31.953 -1.740 18.214 1.00 87.81 203 ASN A O 1
ATOM 1578 N N . GLU A 1 204 ? -33.544 -1.455 16.647 1.00 91.38 204 GLU A N 1
ATOM 1579 C CA . GLU A 1 204 ? -33.967 -2.862 16.569 1.00 91.38 204 GLU A CA 1
ATOM 1580 C C . GLU A 1 204 ? -32.878 -3.787 15.994 1.00 91.38 204 GLU A C 1
ATOM 1582 O O . GLU A 1 204 ? -32.852 -4.975 16.310 1.00 91.38 204 GLU A O 1
ATOM 1587 N N . ASN A 1 205 ? -31.948 -3.249 15.198 1.00 93.00 205 ASN A N 1
ATOM 1588 C CA . ASN A 1 205 ? -30.843 -3.996 14.588 1.00 93.00 205 ASN A CA 1
ATOM 1589 C C . ASN A 1 205 ? -29.550 -3.949 15.412 1.00 93.00 205 ASN A C 1
ATOM 1591 O O . ASN A 1 205 ? -28.555 -4.565 15.018 1.00 93.00 205 ASN A O 1
ATOM 1595 N N . TRP A 1 206 ? -29.559 -3.261 16.557 1.00 94.06 206 TRP A N 1
ATOM 1596 C CA . TRP A 1 206 ? -28.360 -2.970 17.338 1.00 94.06 206 TRP A CA 1
ATOM 1597 C C . TRP A 1 206 ? -27.522 -4.207 17.649 1.00 94.06 206 TRP A C 1
ATOM 1599 O O . TRP A 1 206 ? -26.312 -4.192 17.459 1.00 94.06 206 TRP A O 1
ATOM 1609 N N . ASP A 1 207 ? -28.141 -5.291 18.122 1.00 94.25 207 ASP A N 1
ATOM 1610 C CA . ASP A 1 207 ? -27.379 -6.464 18.559 1.00 94.25 207 ASP A CA 1
ATOM 1611 C C . ASP A 1 207 ? -26.609 -7.107 17.387 1.00 94.25 207 ASP A C 1
ATOM 1613 O O . ASP A 1 207 ? -25.504 -7.618 17.583 1.00 94.25 207 ASP A O 1
ATOM 1617 N N . LYS A 1 208 ? -27.149 -7.025 16.160 1.00 96.19 208 LYS A N 1
ATOM 1618 C CA . LYS A 1 208 ? -26.456 -7.459 14.942 1.00 96.19 208 LYS A CA 1
ATOM 1619 C C . LYS A 1 208 ? -25.347 -6.478 14.565 1.00 96.19 208 LYS A C 1
ATOM 1621 O O . LYS A 1 208 ? -24.212 -6.905 14.407 1.00 96.19 208 LYS A O 1
ATOM 1626 N N . GLU A 1 209 ? -25.657 -5.189 14.443 1.00 95.88 209 GLU A N 1
ATOM 1627 C CA . GLU A 1 209 ? -24.690 -4.153 14.037 1.00 95.88 209 GLU A CA 1
ATOM 1628 C C . GLU A 1 209 ? -23.502 -4.075 15.001 1.00 95.88 209 GLU A C 1
ATOM 1630 O O . GLU A 1 209 ? -22.346 -4.011 14.589 1.00 95.88 209 GLU A O 1
ATOM 1635 N N . PHE A 1 210 ? -23.770 -4.161 16.301 1.00 97.06 210 PHE A N 1
ATOM 1636 C CA . PHE A 1 210 ? -22.744 -4.196 17.331 1.00 97.06 210 PHE A CA 1
ATOM 1637 C C . PHE A 1 210 ? -21.948 -5.508 17.319 1.00 97.06 210 PHE A C 1
ATOM 1639 O O . PHE A 1 210 ? -20.741 -5.507 17.565 1.00 97.06 210 PHE A O 1
ATOM 1646 N N . GLY A 1 211 ? -22.598 -6.636 17.009 1.00 97.94 211 GLY A N 1
ATOM 1647 C CA . GLY A 1 211 ? -21.921 -7.908 16.754 1.00 97.94 211 GLY A CA 1
ATOM 1648 C C . GLY A 1 211 ? -20.944 -7.820 15.577 1.00 97.94 211 GLY A C 1
ATOM 1649 O O . GLY A 1 211 ? -19.785 -8.215 15.718 1.00 97.94 211 GLY A O 1
ATOM 1650 N N . ASP A 1 212 ? -21.387 -7.232 14.466 1.00 97.38 212 ASP A N 1
ATOM 1651 C CA . ASP A 1 212 ? -20.576 -7.004 13.268 1.00 97.38 212 ASP A CA 1
ATOM 1652 C C . ASP A 1 212 ? -19.397 -6.063 13.579 1.00 97.38 212 ASP A C 1
ATOM 1654 O O . ASP A 1 212 ? -18.255 -6.370 13.242 1.00 97.38 212 ASP A O 1
ATOM 1658 N N . ALA A 1 213 ? -19.628 -4.973 14.323 1.00 97.75 213 ALA A N 1
ATOM 1659 C CA . ALA A 1 213 ? -18.570 -4.053 14.748 1.00 97.75 213 ALA A CA 1
ATOM 1660 C C . ALA A 1 213 ? -17.489 -4.751 15.588 1.00 97.75 213 ALA A C 1
ATOM 1662 O O . ALA A 1 213 ? -16.295 -4.546 15.361 1.00 97.75 213 ALA A O 1
ATOM 1663 N N . LYS A 1 214 ? -17.885 -5.623 16.526 1.00 98.38 214 LYS A N 1
ATOM 1664 C CA . LYS A 1 214 ? -16.939 -6.442 17.302 1.00 98.38 214 LYS A CA 1
ATOM 1665 C C . LYS A 1 214 ? -16.114 -7.360 16.409 1.00 98.38 214 LYS A C 1
ATOM 1667 O O . LYS A 1 214 ? -14.898 -7.439 16.578 1.00 98.38 214 LYS A O 1
ATOM 1672 N N . GLN A 1 215 ? -16.756 -8.028 15.453 1.00 98.44 215 GLN A N 1
ATOM 1673 C CA . GLN A 1 215 ? -16.059 -8.888 14.501 1.00 98.44 215 GLN A CA 1
ATOM 1674 C C . GLN A 1 215 ? -15.069 -8.096 13.640 1.00 98.44 215 GLN A C 1
ATOM 1676 O O . GLN A 1 215 ? -13.947 -8.565 13.434 1.00 98.44 215 GLN A O 1
ATOM 1681 N N . CYS A 1 216 ? -15.451 -6.902 13.188 1.00 98.44 216 CYS A N 1
ATOM 1682 C CA . CYS A 1 216 ? -14.570 -6.020 12.437 1.00 98.44 216 CYS A CA 1
ATOM 1683 C C . CYS A 1 216 ? -13.338 -5.644 13.274 1.00 98.44 216 CYS A C 1
ATOM 1685 O O . CYS A 1 216 ? -12.208 -5.852 12.841 1.00 98.44 216 CYS A O 1
ATOM 1687 N N . VAL A 1 217 ? -13.505 -5.225 14.533 1.00 98.56 217 VAL A N 1
ATOM 1688 C CA . VAL A 1 217 ? -12.352 -4.903 15.395 1.00 98.56 217 VAL A CA 1
ATOM 1689 C C . VAL A 1 217 ? -11.420 -6.099 15.613 1.00 98.56 217 VAL A C 1
ATOM 1691 O O . VAL A 1 217 ? -10.202 -5.937 15.526 1.00 98.56 217 VAL A O 1
ATOM 1694 N N . GLU A 1 218 ? -11.946 -7.297 15.875 1.00 98.62 218 GLU A N 1
ATOM 1695 C CA . GLU A 1 218 ? -11.099 -8.487 16.047 1.00 98.62 218 GLU A CA 1
ATOM 1696 C C . GLU A 1 218 ? -10.368 -8.874 14.755 1.00 98.62 218 GLU A C 1
ATOM 1698 O O . GLU A 1 218 ? -9.174 -9.184 14.782 1.00 98.62 218 GLU A O 1
ATOM 1703 N N . THR A 1 219 ? -11.049 -8.792 13.611 1.00 98.56 219 THR A N 1
ATOM 1704 C CA . THR A 1 219 ? -10.451 -9.061 12.295 1.00 98.56 219 THR A CA 1
ATOM 1705 C C . THR A 1 219 ? -9.347 -8.047 11.984 1.00 98.56 219 THR A C 1
ATOM 1707 O O . THR A 1 219 ? -8.231 -8.431 11.625 1.00 98.56 219 THR A O 1
ATOM 1710 N N . GLY A 1 220 ? -9.617 -6.758 12.210 1.00 98.56 220 GLY A N 1
ATOM 1711 C CA . GLY A 1 220 ? -8.654 -5.673 12.041 1.00 98.56 220 GLY A CA 1
ATOM 1712 C C . GLY A 1 220 ? -7.424 -5.834 12.932 1.00 98.56 220 GLY A C 1
ATOM 1713 O O . GLY A 1 220 ? -6.302 -5.668 12.456 1.00 98.56 220 GLY A O 1
ATOM 1714 N N . MET A 1 221 ? -7.608 -6.222 14.200 1.00 98.62 221 MET A N 1
ATOM 1715 C CA . MET A 1 221 ? -6.491 -6.508 15.109 1.00 98.62 221 MET A CA 1
ATOM 1716 C C . MET A 1 221 ? -5.628 -7.660 14.596 1.00 98.62 221 MET A C 1
ATOM 1718 O O . MET A 1 221 ? -4.407 -7.530 14.569 1.00 98.62 221 MET A O 1
ATOM 1722 N N . GLY A 1 222 ? -6.245 -8.739 14.105 1.00 98.56 222 GLY A N 1
ATOM 1723 C CA . GLY A 1 222 ? -5.516 -9.858 13.510 1.00 98.56 222 GLY A CA 1
ATOM 1724 C C . GLY A 1 222 ? -4.675 -9.457 12.292 1.00 98.56 222 GLY A C 1
ATOM 1725 O O . GLY A 1 222 ? -3.573 -9.976 12.108 1.00 98.56 222 GLY A O 1
ATOM 1726 N N . TYR A 1 223 ? -5.154 -8.519 11.468 1.00 98.75 223 TYR A N 1
ATOM 1727 C CA . TYR A 1 223 ? -4.358 -7.963 10.370 1.00 98.75 223 TYR A CA 1
ATOM 1728 C C . TYR A 1 223 ? -3.203 -7.090 10.866 1.00 98.75 223 TYR A C 1
ATOM 1730 O O . TYR A 1 223 ? -2.086 -7.238 10.372 1.00 98.75 223 TYR A O 1
ATOM 1738 N N . ILE A 1 224 ? -3.436 -6.221 11.852 1.00 98.69 224 ILE A N 1
ATOM 1739 C CA . ILE A 1 224 ? -2.394 -5.332 12.384 1.00 98.69 224 ILE A CA 1
ATOM 1740 C C . ILE A 1 224 ? -1.310 -6.085 13.148 1.00 98.69 224 ILE A C 1
ATOM 1742 O O . ILE A 1 224 ? -0.139 -5.741 13.008 1.00 98.69 224 ILE A O 1
ATOM 1746 N N . ASP A 1 225 ? -1.657 -7.122 13.907 1.00 98.62 225 ASP A N 1
ATOM 1747 C CA . ASP A 1 225 ? -0.666 -7.960 14.586 1.00 98.62 225 ASP A CA 1
ATOM 1748 C C . ASP A 1 225 ? 0.293 -8.596 13.566 1.00 98.62 225 ASP A C 1
ATOM 1750 O O . ASP A 1 225 ? 1.510 -8.496 13.716 1.00 98.62 225 ASP A O 1
ATOM 1754 N N . LYS A 1 226 ? -0.243 -9.144 12.466 1.00 98.56 226 LYS A N 1
ATOM 1755 C CA . LYS A 1 226 ? 0.569 -9.672 11.356 1.00 98.56 226 LYS A CA 1
ATOM 1756 C C . LYS A 1 226 ? 1.372 -8.587 10.639 1.00 98.56 226 LYS A C 1
ATOM 1758 O O . LYS A 1 226 ? 2.496 -8.841 10.218 1.00 98.56 226 LYS A O 1
ATOM 1763 N N . ALA A 1 227 ? 0.807 -7.391 10.468 1.00 98.75 227 ALA A N 1
ATOM 1764 C CA . ALA A 1 227 ? 1.510 -6.280 9.833 1.00 98.75 227 ALA A CA 1
ATOM 1765 C C . ALA A 1 227 ? 2.740 -5.866 10.652 1.00 98.75 227 ALA A C 1
ATOM 1767 O O . ALA A 1 227 ? 3.812 -5.701 10.085 1.00 98.75 227 ALA A O 1
ATOM 1768 N N . ILE A 1 228 ? 2.596 -5.768 11.978 1.00 98.56 228 ILE A N 1
ATOM 1769 C CA . ILE A 1 228 ? 3.689 -5.440 12.904 1.00 98.56 228 ILE A CA 1
ATOM 1770 C C . ILE A 1 228 ? 4.715 -6.575 12.979 1.00 98.56 228 ILE A C 1
ATOM 1772 O O . ILE A 1 228 ? 5.900 -6.304 13.117 1.00 98.56 228 ILE A O 1
ATOM 1776 N N . GLU A 1 229 ? 4.295 -7.838 12.876 1.00 98.31 229 GLU A N 1
ATOM 1777 C CA . GLU A 1 229 ? 5.228 -8.971 12.796 1.00 98.31 229 GLU A CA 1
ATOM 1778 C C . GLU A 1 229 ? 6.113 -8.896 11.540 1.00 98.31 229 GLU A C 1
ATOM 1780 O O . GLU A 1 229 ? 7.307 -9.187 11.605 1.00 98.31 229 GLU A O 1
ATOM 1785 N N . LEU A 1 230 ? 5.536 -8.488 10.406 1.00 98.00 230 LEU A N 1
ATOM 1786 C CA . LEU A 1 230 ? 6.246 -8.362 9.131 1.00 98.00 230 LEU A CA 1
ATOM 1787 C C . LEU A 1 230 ? 7.109 -7.100 9.043 1.00 98.00 230 LEU A C 1
ATOM 1789 O O . LEU A 1 230 ? 8.205 -7.154 8.487 1.00 98.00 230 LEU A O 1
ATOM 1793 N N . ASP A 1 231 ? 6.611 -5.981 9.563 1.00 97.62 231 ASP A N 1
ATOM 1794 C CA . ASP A 1 231 ? 7.303 -4.696 9.591 1.00 97.62 231 ASP A CA 1
ATOM 1795 C C . ASP A 1 231 ? 7.047 -3.972 10.928 1.00 97.62 231 ASP A C 1
ATOM 1797 O O . ASP A 1 231 ? 6.122 -3.157 11.049 1.00 97.62 231 ASP A O 1
ATOM 1801 N N . PRO A 1 232 ? 7.878 -4.244 11.952 1.00 97.50 232 PRO A N 1
ATOM 1802 C CA . PRO A 1 232 ? 7.755 -3.608 13.262 1.00 97.50 232 PRO A CA 1
ATOM 1803 C C . PRO A 1 232 ? 7.972 -2.090 13.245 1.00 97.50 232 PRO A C 1
ATOM 1805 O O . PRO A 1 232 ? 7.580 -1.409 14.197 1.00 97.50 232 PRO A O 1
ATOM 1808 N N . GLU A 1 233 ? 8.599 -1.562 12.191 1.00 95.94 233 GLU A N 1
ATOM 1809 C CA . GLU A 1 233 ? 8.923 -0.144 12.026 1.00 95.94 233 GLU A CA 1
ATOM 1810 C C . GLU A 1 233 ? 7.853 0.607 11.212 1.00 95.94 233 GLU A C 1
ATOM 1812 O O . GLU A 1 233 ? 7.961 1.821 11.019 1.00 95.94 233 GLU A O 1
ATOM 1817 N N . SER A 1 234 ? 6.781 -0.079 10.794 1.00 96.38 234 SER A N 1
ATOM 1818 C CA . SER A 1 234 ? 5.632 0.531 10.128 1.00 96.38 234 SER A CA 1
ATOM 1819 C C . SER A 1 234 ? 4.847 1.426 11.089 1.00 96.38 234 SER A C 1
ATOM 1821 O O . SER A 1 234 ? 3.988 0.970 11.850 1.00 96.38 234 SER A O 1
ATOM 1823 N N . ASP A 1 235 ? 5.083 2.735 11.031 1.00 95.75 235 ASP A N 1
ATOM 1824 C CA . ASP A 1 235 ? 4.313 3.711 11.809 1.00 95.75 235 ASP A CA 1
ATOM 1825 C C . ASP A 1 235 ? 2.800 3.611 11.521 1.00 95.75 235 ASP A C 1
ATOM 1827 O O . ASP A 1 235 ? 1.976 3.733 12.424 1.00 95.75 235 ASP A O 1
ATOM 1831 N N . SER A 1 236 ? 2.425 3.307 10.279 1.00 96.50 236 SER A N 1
ATOM 1832 C CA . SER A 1 236 ? 1.035 3.153 9.856 1.00 96.50 236 SER A CA 1
ATOM 1833 C C . SER A 1 236 ? 0.374 1.949 10.530 1.00 96.50 236 SER A C 1
ATOM 1835 O O . SER A 1 236 ? -0.769 2.059 10.976 1.00 96.50 236 SER A O 1
ATOM 1837 N N . ALA A 1 237 ? 1.091 0.830 10.694 1.00 98.44 237 ALA A N 1
ATOM 1838 C CA . ALA A 1 237 ? 0.582 -0.319 11.440 1.00 98.44 237 ALA A CA 1
ATOM 1839 C C . ALA A 1 237 ? 0.332 0.027 12.917 1.00 98.44 237 ALA A C 1
ATOM 1841 O O . ALA A 1 237 ? -0.728 -0.294 13.458 1.00 98.44 237 ALA A O 1
ATOM 1842 N N . TRP A 1 238 ? 1.246 0.764 13.554 1.00 98.50 238 TRP A N 1
ATOM 1843 C CA . TRP A 1 238 ? 1.070 1.235 14.934 1.00 98.50 238 TRP A CA 1
ATOM 1844 C C . TRP A 1 238 ? -0.044 2.279 15.084 1.00 98.50 238 TRP A C 1
ATOM 1846 O O . TRP A 1 238 ? -0.773 2.273 16.081 1.00 98.50 238 TRP A O 1
ATOM 1856 N N . SER A 1 239 ? -0.234 3.135 14.079 1.00 98.38 239 SER A N 1
ATOM 1857 C CA . SER A 1 239 ? -1.347 4.084 14.027 1.00 98.38 239 SER A CA 1
ATOM 1858 C C . SER A 1 239 ? -2.693 3.353 14.017 1.00 98.38 239 SER A C 1
ATOM 1860 O O . SER A 1 239 ? -3.546 3.609 14.867 1.00 98.38 239 SER A O 1
ATOM 1862 N N . TYR A 1 240 ? -2.867 2.359 13.142 1.00 98.50 240 TYR A N 1
ATOM 1863 C CA . TYR A 1 240 ? -4.101 1.570 13.115 1.00 98.50 240 TYR A CA 1
ATOM 1864 C C . TYR A 1 240 ? -4.255 0.643 14.326 1.00 98.50 240 TYR A C 1
ATOM 1866 O O . TYR A 1 240 ? -5.384 0.449 14.776 1.00 98.50 240 TYR A O 1
ATOM 1874 N N . ARG A 1 241 ? -3.160 0.151 14.928 1.00 98.69 241 ARG A N 1
ATOM 1875 C CA . ARG A 1 241 ? -3.207 -0.542 16.231 1.00 98.69 241 ARG A CA 1
ATOM 1876 C C . ARG A 1 241 ? -3.843 0.346 17.296 1.00 98.69 241 ARG A C 1
ATOM 1878 O O . ARG A 1 241 ? -4.731 -0.097 18.016 1.00 98.69 241 ARG A O 1
ATOM 1885 N N . THR A 1 242 ? -3.406 1.602 17.364 1.00 98.69 242 THR A N 1
ATOM 1886 C CA . THR A 1 242 ? -3.953 2.610 18.280 1.00 98.69 242 THR A CA 1
ATOM 1887 C C . THR A 1 242 ? -5.448 2.787 18.029 1.00 98.69 242 THR A C 1
ATOM 1889 O O . THR A 1 242 ? -6.255 2.617 18.938 1.00 98.69 242 THR A O 1
ATOM 1892 N N . SER A 1 243 ? -5.835 3.040 16.779 1.00 98.44 243 SER A N 1
ATOM 1893 C CA . SER A 1 243 ? -7.233 3.248 16.396 1.00 98.44 243 SER A CA 1
ATOM 1894 C C . SER A 1 243 ? -8.131 2.054 16.740 1.00 98.44 243 SER A C 1
ATOM 1896 O O . SER A 1 243 ? -9.211 2.238 17.297 1.00 98.44 243 SER A O 1
ATOM 1898 N N . LEU A 1 244 ? -7.687 0.822 16.480 1.00 98.75 244 LEU A N 1
ATOM 1899 C CA . LEU A 1 244 ? -8.446 -0.388 16.807 1.00 98.75 244 LEU A CA 1
ATOM 1900 C C . LEU A 1 244 ? -8.531 -0.642 18.319 1.00 98.75 244 LEU A C 1
ATOM 1902 O O . LEU A 1 244 ? -9.573 -1.079 18.802 1.00 98.75 244 LEU A O 1
ATOM 1906 N N . LEU A 1 245 ? -7.490 -0.319 19.092 1.00 98.69 245 LEU A N 1
ATOM 1907 C CA . LEU A 1 245 ? -7.533 -0.396 20.557 1.00 98.69 245 LEU A CA 1
ATOM 1908 C C . LEU A 1 245 ? -8.482 0.649 21.159 1.00 98.69 245 LEU A C 1
ATOM 1910 O O . LEU A 1 245 ? -9.208 0.340 22.105 1.00 98.69 245 LEU A O 1
ATOM 1914 N N . VAL A 1 246 ? -8.566 1.847 20.570 1.00 98.06 246 VAL A N 1
ATOM 1915 C CA . VAL A 1 246 ? -9.618 2.820 20.909 1.00 98.06 246 VAL A CA 1
ATOM 1916 C C . VAL A 1 246 ? -11.001 2.230 20.631 1.00 98.06 246 VAL A C 1
ATOM 1918 O O . VAL A 1 246 ? -11.882 2.347 21.482 1.00 98.06 246 VAL A O 1
ATOM 1921 N N . GLN A 1 247 ? -11.201 1.547 19.498 1.00 98.12 247 GLN A N 1
ATOM 1922 C CA . GLN A 1 247 ? -12.477 0.879 19.216 1.00 98.12 247 GLN A CA 1
ATOM 1923 C C . GLN A 1 247 ? -12.789 -0.229 20.229 1.00 98.12 247 GLN A C 1
ATOM 1925 O O . GLN A 1 247 ? -13.913 -0.288 20.726 1.00 98.12 247 GLN A O 1
ATOM 1930 N N . LYS A 1 248 ? -11.802 -1.049 20.621 1.00 98.38 248 LYS A N 1
ATOM 1931 C CA . LYS A 1 248 ? -11.970 -2.036 21.703 1.00 98.38 248 LYS A CA 1
ATOM 1932 C C . LYS A 1 248 ? -12.386 -1.377 23.021 1.00 98.38 248 LYS A C 1
ATOM 1934 O O . LYS A 1 248 ? -13.278 -1.882 23.697 1.00 98.38 248 LYS A O 1
ATOM 1939 N N . SER A 1 249 ? -11.790 -0.233 23.364 1.00 97.94 249 SER A N 1
ATOM 1940 C CA . SER A 1 249 ? -12.154 0.538 24.561 1.00 97.94 249 SER A CA 1
ATOM 1941 C C . SER A 1 249 ? -13.603 1.045 24.504 1.00 97.94 249 SER A C 1
ATOM 1943 O O . SER A 1 249 ? -14.345 0.864 25.467 1.00 97.94 249 SER A O 1
ATOM 1945 N N . ARG A 1 250 ? -14.043 1.591 23.359 1.00 96.62 250 ARG A N 1
ATOM 1946 C CA . ARG A 1 250 ? -15.438 2.031 23.144 1.00 96.62 250 ARG A CA 1
ATOM 1947 C C . ARG A 1 250 ? -16.431 0.876 23.237 1.00 96.62 250 ARG A C 1
ATOM 1949 O O . ARG A 1 250 ? -17.459 1.003 23.889 1.00 96.62 250 ARG A O 1
ATOM 1956 N N . ILE A 1 251 ? -16.123 -0.259 22.611 1.00 97.44 251 ILE A N 1
ATOM 1957 C CA . ILE A 1 251 ? -16.955 -1.469 22.674 1.00 97.44 251 ILE A CA 1
ATOM 1958 C C . ILE A 1 251 ? -17.108 -1.932 24.125 1.00 97.44 251 ILE A C 1
ATOM 1960 O O . ILE A 1 251 ? -18.227 -2.178 24.566 1.00 97.44 251 ILE A O 1
ATOM 1964 N N . ALA A 1 252 ? -16.008 -1.988 24.882 1.00 97.81 252 ALA A N 1
ATOM 1965 C CA . ALA A 1 252 ? -16.043 -2.359 26.294 1.00 97.81 252 ALA A CA 1
ATOM 1966 C C . ALA A 1 252 ? -16.881 -1.377 27.131 1.00 97.81 252 ALA A C 1
ATOM 1968 O O . ALA A 1 252 ? -17.623 -1.802 28.012 1.00 97.81 252 ALA A O 1
ATOM 1969 N N . GLU A 1 253 ? -16.815 -0.077 26.834 1.00 96.75 253 GLU A N 1
ATOM 1970 C CA . GLU A 1 253 ? -17.663 0.934 27.472 1.00 96.75 253 GLU A CA 1
ATOM 1971 C C . GLU A 1 253 ? -19.153 0.703 27.200 1.00 96.75 253 GLU A C 1
ATOM 1973 O O . GLU A 1 253 ? -19.951 0.700 28.137 1.00 96.75 253 GLU A O 1
ATOM 1978 N N . ILE A 1 254 ? -19.519 0.435 25.944 1.00 95.88 254 ILE A N 1
ATOM 1979 C CA . ILE A 1 254 ? -20.903 0.153 25.547 1.00 95.88 254 ILE A CA 1
ATOM 1980 C C . ILE A 1 254 ? -21.428 -1.130 26.218 1.00 95.88 254 ILE A C 1
ATOM 1982 O O . ILE A 1 254 ? -22.603 -1.206 26.579 1.00 95.88 254 ILE A O 1
ATOM 1986 N N . GLU A 1 255 ? -20.560 -2.123 26.431 1.00 95.94 255 GLU A N 1
ATOM 1987 C CA . GLU A 1 255 ? -20.871 -3.359 27.166 1.00 95.94 255 GLU A CA 1
ATOM 1988 C C . GLU A 1 255 ? -20.889 -3.177 28.697 1.00 95.94 255 GLU A C 1
ATOM 1990 O O . GLU A 1 255 ? -21.285 -4.092 29.421 1.00 95.94 255 GLU A O 1
ATOM 1995 N N . GLY A 1 256 ? -20.481 -2.011 29.210 1.00 95.56 256 GLY A N 1
ATOM 1996 C CA . GLY A 1 256 ? -20.368 -1.736 30.644 1.00 95.56 256 GLY A CA 1
ATOM 1997 C C . GLY A 1 256 ? -19.147 -2.377 31.321 1.00 95.56 256 GLY A C 1
ATOM 1998 O O . GLY A 1 256 ? -19.059 -2.387 32.551 1.00 95.56 256 GLY A O 1
ATOM 1999 N N . ASP A 1 257 ? -18.186 -2.895 30.552 1.00 97.25 257 ASP A N 1
ATOM 2000 C CA . ASP A 1 257 ? -16.943 -3.499 31.044 1.00 97.25 257 ASP A CA 1
ATOM 2001 C C . ASP A 1 257 ? -15.853 -2.429 31.235 1.00 97.25 257 ASP A C 1
ATOM 2003 O O . ASP A 1 257 ? -14.923 -2.263 30.440 1.00 97.25 257 ASP A O 1
ATOM 2007 N N . ASN A 1 258 ? -15.964 -1.679 32.335 1.00 95.19 258 ASN A N 1
ATOM 2008 C CA . ASN A 1 258 ? -15.016 -0.611 32.673 1.00 95.19 258 ASN A CA 1
ATOM 2009 C C . ASN A 1 258 ? -13.573 -1.110 32.878 1.00 95.19 258 ASN A C 1
ATOM 2011 O O . ASN A 1 258 ? -12.630 -0.340 32.689 1.00 95.19 258 ASN A O 1
ATOM 2015 N N . ALA A 1 259 ? -13.383 -2.378 33.260 1.00 97.69 259 ALA A N 1
ATOM 2016 C CA . ALA A 1 259 ? -12.051 -2.946 33.443 1.00 97.69 259 ALA A CA 1
ATOM 2017 C C . ALA A 1 259 ? -11.340 -3.093 32.092 1.00 97.69 259 ALA A C 1
ATOM 2019 O O . ALA A 1 259 ? -10.228 -2.586 31.928 1.00 97.69 259 ALA A O 1
ATOM 2020 N N . LYS A 1 260 ? -12.012 -3.695 31.101 1.00 97.62 260 LYS A N 1
ATOM 2021 C CA . LYS A 1 260 ? -11.475 -3.800 29.737 1.00 97.62 260 LYS A CA 1
ATOM 2022 C C . LYS A 1 260 ? -11.371 -2.455 29.037 1.00 97.62 260 LYS A C 1
ATOM 2024 O O . LYS A 1 260 ? -10.403 -2.231 28.315 1.00 97.62 260 LYS A O 1
ATOM 2029 N N . LYS A 1 261 ? -12.318 -1.538 29.269 1.00 97.50 261 LYS A N 1
ATOM 2030 C CA . LYS A 1 261 ? -12.241 -0.162 28.753 1.00 97.50 261 LYS A CA 1
ATOM 2031 C C . LYS A 1 261 ? -10.889 0.467 29.091 1.00 97.50 261 LYS A C 1
ATOM 2033 O O . LYS A 1 261 ? -10.215 0.975 28.192 1.00 97.50 261 LYS A O 1
ATOM 2038 N N . GLU A 1 262 ? -10.490 0.406 30.362 1.00 97.75 262 GLU A N 1
ATOM 2039 C CA . GLU A 1 262 ? -9.222 0.981 30.816 1.00 97.75 262 GLU A CA 1
ATOM 2040 C C . GLU A 1 262 ? -7.993 0.162 30.414 1.00 97.75 262 GLU A C 1
ATOM 2042 O O . GLU A 1 262 ? -6.941 0.738 30.137 1.00 97.75 262 GLU A O 1
ATOM 2047 N N . GLU A 1 263 ? -8.101 -1.164 30.326 1.00 98.25 263 GLU A N 1
ATOM 2048 C CA . GLU A 1 263 ? -7.041 -2.004 29.758 1.00 98.25 263 GLU A CA 1
ATOM 2049 C C . GLU A 1 263 ? -6.726 -1.604 28.308 1.00 98.25 263 GLU A C 1
ATOM 2051 O O . GLU A 1 263 ? -5.580 -1.292 27.978 1.00 98.25 263 GLU A O 1
ATOM 2056 N N . PHE A 1 264 ? -7.748 -1.532 27.452 1.00 98.44 264 PHE A N 1
ATOM 2057 C CA . PHE A 1 264 ? -7.576 -1.181 26.044 1.00 98.44 264 PHE A CA 1
ATOM 2058 C C . PHE A 1 264 ? -7.131 0.263 25.845 1.00 98.44 264 PHE A C 1
ATOM 2060 O O . PHE A 1 264 ? -6.347 0.539 24.939 1.00 98.44 264 PHE A O 1
ATOM 2067 N N . LYS A 1 265 ? -7.565 1.182 26.712 1.00 97.44 265 LYS A N 1
ATOM 2068 C CA . LYS A 1 265 ? -7.084 2.565 26.694 1.00 97.44 265 LYS A CA 1
ATOM 2069 C C . LYS A 1 265 ? -5.587 2.647 26.994 1.00 97.44 265 LYS A C 1
ATOM 2071 O O . LYS A 1 265 ? -4.862 3.288 26.240 1.00 97.44 265 LYS A O 1
ATOM 2076 N N . LYS A 1 266 ? -5.098 1.935 28.017 1.00 98.31 266 LYS A N 1
ATOM 2077 C CA . LYS A 1 266 ? -3.655 1.857 28.310 1.00 98.31 266 LYS A CA 1
ATOM 2078 C C . LYS A 1 266 ? -2.868 1.263 27.144 1.00 98.31 266 LYS A C 1
ATOM 2080 O O . LYS A 1 266 ? -1.866 1.840 26.735 1.00 98.31 266 LYS A O 1
ATOM 2085 N N . ALA A 1 267 ? -3.351 0.160 26.571 1.00 98.25 267 ALA A N 1
ATOM 2086 C CA . ALA A 1 267 ? -2.720 -0.456 25.405 1.00 98.25 267 ALA A CA 1
ATOM 2087 C C . ALA A 1 267 ? -2.698 0.495 24.191 1.00 98.25 267 ALA A C 1
ATOM 2089 O O . ALA A 1 267 ? -1.713 0.548 23.456 1.00 98.25 267 ALA A O 1
ATOM 2090 N N . SER A 1 268 ? -3.768 1.271 23.986 1.00 98.44 268 SER A N 1
ATOM 2091 C CA . SER A 1 268 ? -3.832 2.301 22.947 1.00 98.44 268 SER A CA 1
ATOM 2092 C C . SER A 1 268 ? -2.798 3.403 23.181 1.00 98.44 268 SER A C 1
ATOM 2094 O O . SER A 1 268 ? -2.131 3.817 22.238 1.00 98.44 268 SER A O 1
ATOM 2096 N N . ASP A 1 269 ? -2.633 3.877 24.417 1.00 98.31 269 ASP A N 1
ATOM 2097 C CA . ASP A 1 269 ? -1.635 4.899 24.751 1.00 98.31 269 ASP A CA 1
ATOM 2098 C C . ASP A 1 269 ? -0.199 4.398 24.517 1.00 98.31 269 ASP A C 1
ATOM 2100 O O . ASP A 1 269 ? 0.663 5.153 24.065 1.00 98.31 269 ASP A O 1
ATOM 2104 N N . GLU A 1 270 ? 0.072 3.119 24.785 1.00 98.25 270 GLU A N 1
ATOM 2105 C CA . GLU A 1 270 ? 1.356 2.478 24.476 1.00 98.25 270 GLU A CA 1
ATOM 2106 C C . GLU A 1 270 ? 1.596 2.370 22.965 1.00 98.25 270 GLU A C 1
ATOM 2108 O O . GLU A 1 270 ? 2.659 2.768 22.479 1.00 98.25 270 GLU A O 1
ATOM 2113 N N . ALA A 1 271 ? 0.599 1.903 22.207 1.00 98.31 271 ALA A N 1
ATOM 2114 C CA . ALA A 1 271 ? 0.669 1.837 20.748 1.00 98.31 271 ALA A CA 1
ATOM 2115 C C . ALA A 1 271 ? 0.877 3.228 20.126 1.00 98.31 271 ALA A C 1
ATOM 2117 O O . ALA A 1 271 ? 1.694 3.385 19.216 1.00 98.31 271 ALA A O 1
ATOM 2118 N N . LYS A 1 272 ? 0.207 4.249 20.671 1.00 98.31 272 LYS A N 1
ATOM 2119 C CA . LYS A 1 272 ? 0.333 5.640 20.235 1.00 98.31 272 LYS A CA 1
ATOM 2120 C C . LYS A 1 272 ? 1.745 6.176 20.441 1.00 98.31 272 LYS A C 1
ATOM 2122 O O . LYS A 1 272 ? 2.289 6.788 19.529 1.00 98.31 272 LYS A O 1
ATOM 2127 N N . LYS A 1 273 ? 2.361 5.917 21.599 1.00 98.31 273 LYS A N 1
ATOM 2128 C CA . LYS A 1 273 ? 3.760 6.307 21.848 1.00 98.31 273 LYS A CA 1
ATOM 2129 C C . LYS A 1 273 ? 4.698 5.686 20.820 1.00 98.31 273 LYS A C 1
ATOM 2131 O O . LYS A 1 273 ? 5.574 6.375 20.305 1.00 98.31 273 LYS A O 1
ATOM 2136 N N . LYS A 1 274 ? 4.494 4.405 20.487 1.00 97.75 274 LYS A N 1
ATOM 2137 C CA . LYS A 1 274 ? 5.315 3.733 19.476 1.00 97.75 274 LYS A CA 1
ATOM 2138 C C . LYS A 1 274 ? 5.109 4.329 18.082 1.00 97.75 274 LYS A C 1
ATOM 2140 O O . LYS A 1 274 ? 6.084 4.564 17.374 1.00 97.75 274 LYS A O 1
ATOM 2145 N N . PHE A 1 275 ? 3.865 4.631 17.715 1.00 97.81 275 PHE A N 1
ATOM 2146 C CA . PHE A 1 275 ? 3.553 5.364 16.488 1.00 97.81 275 PHE A CA 1
ATOM 2147 C C . PHE A 1 275 ? 4.263 6.728 16.437 1.00 97.81 275 PHE A C 1
ATOM 2149 O O . PHE A 1 275 ? 4.911 7.034 15.440 1.00 97.81 275 PHE A O 1
ATOM 2156 N N . GLU A 1 276 ? 4.185 7.530 17.501 1.00 97.44 276 GLU A N 1
ATOM 2157 C CA . GLU A 1 276 ? 4.812 8.858 17.569 1.00 97.44 276 GLU A CA 1
ATOM 2158 C C . GLU A 1 276 ? 6.343 8.785 17.436 1.00 97.44 276 GLU A C 1
ATOM 2160 O O . GLU A 1 276 ? 6.928 9.568 16.684 1.00 97.44 276 GLU A O 1
ATOM 2165 N N . GLU A 1 277 ? 6.978 7.811 18.096 1.00 97.56 277 GLU A N 1
ATOM 2166 C CA . GLU A 1 277 ? 8.417 7.533 17.990 1.00 97.56 277 GLU A CA 1
ATOM 2167 C C . GLU A 1 277 ? 8.829 7.217 16.543 1.00 97.56 277 GLU A C 1
ATOM 2169 O O . GLU A 1 277 ? 9.756 7.828 16.001 1.00 97.56 277 GLU A O 1
ATOM 2174 N N . LEU A 1 278 ? 8.117 6.293 15.890 1.00 96.56 278 LEU A N 1
ATOM 2175 C CA . LEU A 1 278 ? 8.405 5.884 14.513 1.00 96.56 278 LEU A CA 1
ATOM 2176 C C . LEU A 1 278 ? 8.131 7.013 13.511 1.00 96.56 278 LEU A C 1
ATOM 2178 O O . LEU A 1 278 ? 8.935 7.250 12.609 1.00 96.56 278 LEU A O 1
ATOM 2182 N N . ALA A 1 279 ? 7.046 7.766 13.697 1.00 94.62 279 ALA A N 1
ATOM 2183 C CA . ALA A 1 279 ? 6.715 8.912 12.857 1.00 94.62 279 ALA A CA 1
ATOM 2184 C C . ALA A 1 279 ? 7.751 10.042 12.988 1.00 94.62 279 ALA A C 1
ATOM 2186 O O . ALA A 1 279 ? 8.069 10.723 12.010 1.00 94.62 279 ALA A O 1
ATOM 2187 N N . GLU A 1 280 ? 8.309 10.272 14.180 1.00 95.69 280 GLU A N 1
ATOM 2188 C CA . GLU A 1 280 ? 9.432 11.196 14.360 1.00 95.69 280 GLU A CA 1
ATOM 2189 C C . GLU A 1 280 ? 10.703 10.688 13.671 1.00 95.69 280 GLU A C 1
ATOM 2191 O O . GLU A 1 280 ? 11.359 11.457 12.962 1.00 95.69 280 GLU A O 1
ATOM 2196 N N . LYS A 1 281 ? 11.029 9.400 13.827 1.00 95.00 281 LYS A N 1
ATOM 2197 C CA . LYS A 1 281 ? 12.178 8.772 13.164 1.00 95.00 281 LYS A CA 1
ATOM 2198 C C . LYS A 1 281 ? 12.091 8.906 11.642 1.00 95.00 281 LYS A C 1
ATOM 2200 O O . LYS A 1 281 ? 13.062 9.349 11.030 1.00 95.00 281 LYS A O 1
ATOM 2205 N N . ARG A 1 282 ? 10.932 8.607 11.042 1.00 92.50 282 ARG A N 1
ATOM 2206 C CA . ARG A 1 282 ? 10.720 8.755 9.595 1.00 92.50 282 ARG A CA 1
ATOM 2207 C C . ARG A 1 282 ? 10.881 10.205 9.144 1.00 92.50 282 ARG A C 1
ATOM 2209 O O . ARG A 1 282 ? 11.654 10.456 8.230 1.00 92.50 282 ARG A O 1
ATOM 2216 N N . ARG A 1 283 ? 10.237 11.165 9.822 1.00 92.88 283 ARG A N 1
ATOM 2217 C CA . ARG A 1 283 ? 10.360 12.596 9.473 1.00 92.88 283 ARG A CA 1
ATOM 2218 C C . ARG A 1 283 ? 11.812 13.080 9.486 1.00 92.88 283 ARG A C 1
ATOM 2220 O O . ARG A 1 283 ? 12.200 13.871 8.634 1.00 92.88 283 ARG A O 1
ATOM 2227 N N . LYS A 1 284 ? 12.624 12.612 10.442 1.00 94.25 284 LYS A N 1
ATOM 2228 C CA . LYS A 1 284 ? 14.060 12.937 10.491 1.00 94.25 284 LYS A CA 1
ATOM 2229 C C . LYS A 1 284 ? 14.838 12.305 9.336 1.00 94.25 284 LYS A C 1
ATOM 2231 O O . LYS A 1 284 ? 15.706 12.970 8.781 1.00 94.25 284 LYS A O 1
ATOM 2236 N N . ALA A 1 285 ? 14.538 11.054 8.985 1.00 91.00 285 ALA A N 1
ATOM 2237 C CA . ALA A 1 285 ? 15.169 10.374 7.855 1.00 91.00 285 ALA A CA 1
ATOM 2238 C C . ALA A 1 285 ? 14.837 11.065 6.522 1.00 91.00 285 ALA A C 1
ATOM 2240 O O . ALA A 1 285 ? 15.749 11.387 5.768 1.00 91.00 285 ALA A O 1
ATOM 2241 N N . GLU A 1 286 ? 13.562 11.386 6.288 1.00 89.62 286 GLU A N 1
ATOM 2242 C CA . GLU A 1 286 ? 13.098 12.114 5.098 1.00 89.62 286 GLU A CA 1
ATOM 2243 C C . GLU A 1 286 ? 13.765 13.493 4.979 1.00 89.62 286 GLU A C 1
ATOM 2245 O O . GLU A 1 286 ? 14.271 13.845 3.916 1.00 89.62 286 GLU A O 1
ATOM 2250 N N . ALA A 1 287 ? 13.842 14.255 6.077 1.00 92.88 287 ALA A N 1
ATOM 2251 C CA . ALA A 1 287 ? 14.505 15.560 6.083 1.00 92.88 287 ALA A CA 1
ATOM 2252 C C . ALA A 1 287 ? 16.016 15.464 5.797 1.00 92.88 287 ALA A C 1
ATOM 2254 O O . ALA A 1 287 ? 16.574 16.327 5.118 1.00 92.88 287 ALA A O 1
ATOM 2255 N N . ALA A 1 288 ? 16.689 14.427 6.305 1.00 92.25 288 ALA A N 1
ATOM 2256 C CA . ALA A 1 288 ? 18.105 14.193 6.032 1.00 92.25 288 ALA A CA 1
ATOM 2257 C C . ALA A 1 288 ? 18.346 13.798 4.567 1.00 92.25 288 ALA A C 1
ATOM 2259 O O . ALA A 1 288 ? 19.296 14.279 3.950 1.00 92.25 288 ALA A O 1
ATOM 2260 N N . GLU A 1 289 ? 17.474 12.963 4.001 1.00 89.06 289 GLU A N 1
ATOM 2261 C CA . GLU A 1 289 ? 17.537 12.565 2.597 1.00 89.06 289 GLU A CA 1
ATOM 2262 C C . GLU A 1 289 ? 17.280 13.755 1.663 1.00 89.06 289 GLU A C 1
ATOM 2264 O O . GLU A 1 289 ? 18.014 13.957 0.698 1.00 89.06 289 GLU A O 1
ATOM 2269 N N . GLU A 1 290 ? 16.284 14.591 1.965 1.00 89.94 290 GLU A N 1
ATOM 2270 C CA . GLU A 1 290 ? 16.010 15.801 1.190 1.00 89.94 290 GLU A CA 1
ATOM 2271 C C . GLU A 1 290 ? 17.189 16.782 1.239 1.00 89.94 290 GLU A C 1
ATOM 2273 O O . GLU A 1 290 ? 17.602 17.295 0.198 1.00 89.94 290 GLU A O 1
ATOM 2278 N N . ALA A 1 291 ? 17.784 16.994 2.417 1.00 91.50 291 ALA A N 1
ATOM 2279 C CA . ALA A 1 291 ? 18.977 17.825 2.558 1.00 91.50 291 ALA A CA 1
ATOM 2280 C C . ALA A 1 291 ? 20.164 17.278 1.743 1.00 91.50 291 ALA A C 1
ATOM 2282 O O . ALA A 1 291 ? 20.883 18.055 1.113 1.00 91.50 291 ALA A O 1
ATOM 2283 N N . ALA A 1 292 ? 20.346 15.952 1.704 1.00 89.56 292 ALA A N 1
ATOM 2284 C CA . ALA A 1 292 ? 21.365 15.313 0.875 1.00 89.56 292 ALA A CA 1
ATOM 2285 C C . ALA A 1 292 ? 21.098 15.533 -0.624 1.00 89.56 292 ALA A C 1
ATOM 2287 O O . ALA A 1 292 ? 21.990 15.996 -1.334 1.00 89.56 292 ALA A O 1
ATOM 2288 N N . ARG A 1 293 ? 19.859 15.312 -1.094 1.00 88.88 293 ARG A N 1
ATOM 2289 C CA . ARG A 1 293 ? 19.477 15.551 -2.500 1.00 88.88 293 ARG A CA 1
ATOM 2290 C C . ARG A 1 293 ? 19.677 17.012 -2.919 1.00 88.88 293 ARG A C 1
ATOM 2292 O O . ARG A 1 293 ? 20.136 17.273 -4.028 1.00 88.88 293 ARG A O 1
ATOM 2299 N N . GLN A 1 294 ? 19.350 17.969 -2.048 1.00 88.19 294 GLN A N 1
ATOM 2300 C CA . GLN A 1 294 ? 19.564 19.397 -2.315 1.00 88.19 294 GLN A CA 1
ATOM 2301 C C . GLN A 1 294 ? 21.059 19.754 -2.383 1.00 88.19 294 GLN A C 1
ATOM 2303 O O . GLN A 1 294 ? 21.461 20.529 -3.251 1.00 88.19 294 GLN A O 1
ATOM 2308 N N . ALA A 1 295 ? 21.891 19.174 -1.512 1.00 87.50 295 ALA A N 1
ATOM 2309 C CA . ALA A 1 295 ? 23.338 19.384 -1.531 1.00 87.50 295 ALA A CA 1
ATOM 2310 C C . ALA A 1 295 ? 24.001 18.796 -2.791 1.00 87.50 295 ALA A C 1
ATOM 2312 O O . ALA A 1 295 ? 24.874 19.434 -3.377 1.00 87.50 295 ALA A O 1
ATOM 2313 N N . GLU A 1 296 ? 23.561 17.618 -3.241 1.00 84.12 296 GLU A N 1
ATOM 2314 C CA . GLU A 1 296 ? 24.032 17.000 -4.488 1.00 84.12 296 GLU A CA 1
ATOM 2315 C C . GLU A 1 296 ? 23.633 17.820 -5.723 1.00 84.12 296 GLU A C 1
ATOM 2317 O O . GLU A 1 296 ? 24.466 18.057 -6.600 1.00 84.12 296 GLU A O 1
ATOM 2322 N N . ALA A 1 297 ? 22.393 18.320 -5.769 1.00 82.69 297 ALA A N 1
ATOM 2323 C CA . ALA A 1 297 ? 21.930 19.190 -6.848 1.00 82.69 297 ALA A CA 1
ATOM 2324 C C . ALA A 1 297 ? 22.728 20.507 -6.921 1.00 82.69 297 ALA A C 1
ATOM 2326 O O . ALA A 1 297 ? 23.081 20.944 -8.013 1.00 82.69 297 ALA A O 1
ATOM 2327 N N . ALA A 1 298 ? 23.071 21.103 -5.774 1.00 79.06 298 ALA A N 1
ATOM 2328 C CA . ALA A 1 298 ? 23.875 22.326 -5.710 1.00 79.06 298 ALA A CA 1
ATOM 2329 C C . ALA A 1 298 ? 25.366 22.102 -6.045 1.00 79.06 298 ALA A C 1
ATOM 2331 O O . ALA A 1 298 ? 26.034 23.013 -6.529 1.00 79.06 298 ALA A O 1
ATOM 2332 N N . GLY A 1 299 ? 25.905 20.901 -5.803 1.00 67.56 299 GLY A N 1
ATOM 2333 C CA . GLY A 1 299 ? 27.284 20.546 -6.160 1.00 67.56 299 GLY A CA 1
ATOM 2334 C C . GLY A 1 299 ? 27.499 20.324 -7.664 1.00 67.56 299 GLY A C 1
ATOM 2335 O O . GLY A 1 299 ? 28.581 20.616 -8.178 1.00 67.56 299 GLY A O 1
ATOM 2336 N N . GLY A 1 300 ? 26.469 19.854 -8.376 1.00 51.34 300 GLY A N 1
ATOM 2337 C CA . GLY A 1 300 ? 26.513 19.555 -9.813 1.00 51.34 300 GLY A CA 1
ATOM 2338 C C . GLY A 1 300 ? 26.596 20.770 -10.749 1.00 51.34 300 GLY A C 1
ATOM 2339 O O . GLY A 1 300 ? 27.037 20.615 -11.882 1.00 51.34 300 GLY A O 1
ATOM 2340 N N . GLU A 1 301 ? 26.240 21.976 -10.293 1.00 49.66 301 GLU A N 1
ATOM 2341 C CA . GLU A 1 301 ? 26.263 23.205 -11.115 1.00 49.66 301 GLU A CA 1
ATOM 2342 C C . GLU A 1 301 ? 27.643 23.893 -11.194 1.00 49.66 301 GLU A C 1
ATOM 2344 O O . GLU A 1 301 ? 27.799 24.883 -11.902 1.00 49.66 301 GLU A O 1
ATOM 2349 N N . SER A 1 302 ? 28.673 23.384 -10.507 1.00 46.31 302 SER A N 1
ATOM 2350 C CA . SER A 1 302 ? 29.999 24.033 -10.443 1.00 46.31 302 SER A CA 1
ATOM 2351 C C . SER A 1 302 ? 31.045 23.521 -11.450 1.00 46.31 302 SER A C 1
ATOM 2353 O O . SER A 1 302 ? 32.191 23.960 -11.412 1.00 46.31 302 SER A O 1
ATOM 2355 N N . GLY A 1 303 ? 30.674 22.603 -12.352 1.00 44.06 303 GLY A N 1
ATOM 2356 C CA . GLY A 1 303 ? 31.606 21.933 -13.274 1.00 44.06 303 GLY A CA 1
ATOM 2357 C C . GLY A 1 303 ? 31.601 22.418 -14.729 1.00 44.06 303 GLY A C 1
ATOM 2358 O O . GLY A 1 303 ? 32.385 21.909 -15.524 1.00 44.06 303 GLY A O 1
ATOM 2359 N N . GLU A 1 304 ? 30.742 23.368 -15.102 1.00 44.59 304 GLU A N 1
ATOM 2360 C CA . GLU A 1 304 ? 30.527 23.759 -16.505 1.00 44.59 304 GLU A CA 1
ATOM 2361 C C . GLU A 1 304 ? 30.804 25.258 -16.726 1.00 44.59 304 GLU A C 1
ATOM 2363 O O . GLU A 1 304 ? 29.968 26.007 -17.219 1.00 44.59 304 GLU A O 1
ATOM 2368 N N . SER A 1 305 ? 31.986 25.734 -16.319 1.00 41.53 305 SER A N 1
ATOM 2369 C CA . SER A 1 305 ? 32.467 27.069 -16.709 1.00 41.53 305 SER A CA 1
ATOM 2370 C C . SER A 1 305 ? 33.990 27.209 -16.612 1.00 41.53 305 SER A C 1
ATOM 2372 O O . SER A 1 305 ? 34.479 28.058 -15.874 1.00 41.53 305 SER A O 1
ATOM 2374 N N . GLU A 1 306 ? 34.765 26.388 -17.321 1.00 44.47 306 GLU A N 1
ATOM 2375 C CA . GLU A 1 306 ? 36.199 26.668 -17.509 1.00 44.47 306 GLU A CA 1
ATOM 2376 C C . GLU A 1 306 ? 36.758 25.977 -18.768 1.00 44.47 306 GLU A C 1
ATOM 2378 O O . GLU A 1 306 ? 37.586 25.080 -18.695 1.00 44.47 306 GLU A O 1
ATOM 2383 N N . GLU A 1 307 ? 36.297 26.391 -19.952 1.00 44.78 307 GLU A N 1
ATOM 2384 C 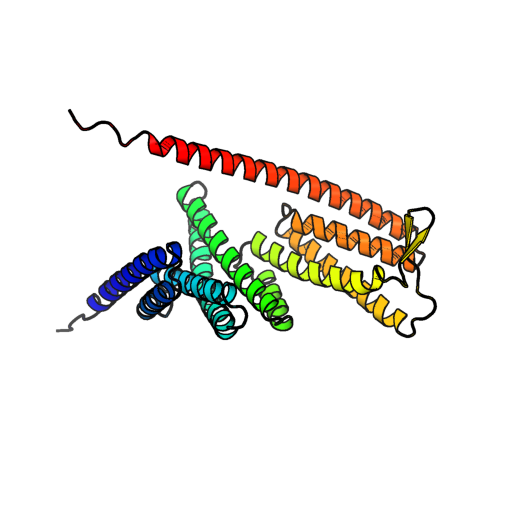CA . GLU A 1 307 ? 37.058 26.208 -21.199 1.00 44.78 307 GLU A CA 1
ATOM 2385 C C . GLU A 1 307 ? 36.604 27.227 -22.260 1.00 44.78 307 GLU A C 1
ATOM 2387 O O . GLU A 1 307 ? 35.895 26.905 -23.202 1.00 44.78 307 GLU A O 1
ATOM 2392 N N . GLU A 1 308 ? 36.978 28.496 -22.078 1.00 41.59 308 GLU A N 1
ATOM 2393 C CA . GLU A 1 308 ? 37.104 29.467 -23.177 1.00 41.59 308 GLU A CA 1
ATOM 2394 C C . GLU A 1 308 ? 37.966 30.657 -22.714 1.00 41.59 308 GLU A C 1
ATOM 2396 O O . GLU A 1 308 ? 37.483 31.595 -22.079 1.00 41.59 308 GLU A O 1
ATOM 2401 N N . ASN A 1 309 ? 39.276 30.567 -22.980 1.00 38.91 309 ASN A N 1
ATOM 2402 C CA . ASN A 1 309 ? 40.161 31.685 -23.348 1.00 38.91 309 ASN A CA 1
ATOM 2403 C C . ASN A 1 309 ? 41.528 31.176 -23.815 1.00 38.91 309 ASN A C 1
ATOM 2405 O O . ASN A 1 309 ? 42.186 30.444 -23.043 1.00 38.91 309 ASN A O 1
#

Solvent-accessible surface area (backbone atoms only — not comparable to full-atom values): 15584 Å² total; per-residue (Å²): 138,83,82,87,83,75,62,68,70,59,52,51,31,50,52,50,17,44,50,25,32,54,55,14,52,51,28,42,74,71,65,37,44,74,60,14,38,55,26,13,51,57,8,21,69,54,30,76,81,21,84,45,72,57,18,26,51,16,29,40,52,30,15,50,38,28,38,51,51,16,74,77,36,78,83,45,54,68,33,40,54,51,14,41,55,30,32,56,62,23,44,59,43,41,48,54,50,34,51,53,33,50,53,51,27,70,76,40,78,84,43,66,65,48,49,52,53,32,51,51,33,48,52,51,46,41,51,42,56,52,50,45,42,50,48,25,53,76,69,69,36,55,71,59,25,52,52,52,33,49,52,46,40,70,37,82,83,50,53,46,58,50,19,16,53,27,24,35,54,53,20,52,51,20,41,47,58,19,41,66,56,62,67,28,76,69,22,42,44,79,54,98,90,39,82,46,47,41,73,52,92,89,51,96,58,42,74,56,52,53,48,51,21,53,50,22,38,54,53,17,47,58,27,26,56,54,12,35,73,51,26,76,75,41,33,66,30,27,46,52,47,18,54,39,24,46,49,51,15,46,53,23,40,42,71,66,37,61,68,52,18,54,51,27,42,52,53,17,54,52,31,41,52,52,18,53,54,38,49,50,52,49,54,51,51,53,53,51,51,51,52,49,54,52,52,54,59,63,60,67,74,74,77,85,82,86,88,88,133

Mean predicted aligned error: 6.41 Å

pLDDT: mean 92.63, std 12.7, range [37.5, 98.81]

Secondary structure (DSSP, 8-state):
------SHHHHHHHHHHHHHHHHHHHHHHTT-HHHHHHHHHHHHHH-TT--SHHHHHHHHHHHHHHHHHHHH-TT-HHHHHHHHHHHHHHHHHHHHHHHHHHHHHHH-TT-HHHHHHHHHHHHHHHHHHHHHHHHHHHTT-HHHHHHHHHHHHH-TTS-HHHHHHHHHHHHHHHHHHHHHHHTSTTTEEEETTEEEE---SS-TTHHHHHHHHHHHHHHHHHHHHHHHHH-TT-HHHHHHHHHHHHHHHHHHHHTT-HHHHHHHHHHHHHHHHHHHHHHHHHHHHHHHHHHHHHHHHHHGGGSS-----

Foldseek 3Di:
DDDPPDPPLLVVLQVLLQVLLVVLVVCVVVVVLVSSLVSLVSSCVSPVQLQDVSNLSSLLSNLVSLLVVCVVPVVPLVSLVSSLVSLVSSLVVLLVQLVVLVVVCVVPVPPPVSVVSNVVSLVSNLVSLVSNLVSCVSVVVVVVSLVSLVCQLPDPSHALLSNLVSLLVLLVVLLVLLCVLFVDPQQWDADPNDIAGAQGPDDPCRVVSLVSSVVSLVSSCVSLVSSCVSPVLPLSSLVSLLSSLCSQLSSCRHVVNNVSNVVSNVVSVVSVVSSVVSVVVVVVVVVVVVVVVVVVVVVVVPPPPPDDD

Sequence (309 aa):
MGVVVGGSCTIYNRVMARKNLVDGARAYNERQFPKAEELFRAAVEYDQEGATFEGRTSRLFLARTLHSGYAGNRQDTAKAEAAIQEYQKALDGFVLDLKAKREAVAANPQDEELRKELESAENNVGSIVRSVASLYQNLGQEDKWAEWTKQAADNADLPGDVRANSLVGLAAKEYNCANDVTDSKDVKTEVEGAFEFKKPENNENWDKEFGDAKQCVETGMGYIDKAIELDPESDSAWSYRTSLLVQKSRIAEIEGDNAKKEEFKKASDEAKKKFEELAEKRRKAEAAEEAARQAEAAGGESGESEEEN

Nearest PDB structures (foldseek):
  7y4i-assembly1_B  TM=2.074E-01  e=1.389E-02  Arabidopsis thaliana
  4hnw-assembly1_A  TM=2.486E-01  e=2.229E-01  Saccharomyces cerevisiae S288C
  3t5x-assembly1_A  TM=3.248E-01  e=5.349E+00  Homo sapiens